Protein AF-A0A7X8LUP7-F1 (afdb_monomer_lite)

Secondary structure (DSSP, 8-state):
--HHHHHHHHHHHHHHHHTS-------------SSS------TT----GGG-EEEEEEEE-SSHHHHHHT-TT-EEEEEEEEEESS--SS---EE----HHHHHT-STTSS-PPP--EETTTT-----B-TTS-B-TTS-BTTTTPPPTTT--HHHHHHHHH--EETTEE--TTHHHHHHHTT----S--

Sequence (190 aa):
MNKKIRFVLLIMTIVYMLFIPLDVFAGNNDSLPSYGFVGEGDELWKYNRLHSALRISIYWAPSHSDFELGTDEVIQVGDTVDVSKTGPWYKVESYTKRTIYWYMNNDRKGNGMSYRKKDSSVSEPYYWAGPEEIFNSLGQDIVELMPDVWDGTKEEWDNWFEGPIINGEKMYRNIPEIARLCNASISSEN

Radius of gyration: 21.98 Å; chains: 1; bounding box: 39×51×70 Å

Structure (mmCIF, N/CA/C/O backbone):
data_AF-A0A7X8LUP7-F1
#
_entry.id   AF-A0A7X8LUP7-F1
#
loop_
_atom_site.group_PDB
_atom_site.id
_atom_site.type_symbol
_atom_site.label_atom_id
_atom_site.label_alt_id
_atom_site.label_comp_id
_atom_site.label_asym_id
_atom_site.label_entity_id
_atom_site.label_seq_id
_atom_site.pdbx_PDB_ins_code
_atom_site.Cartn_x
_atom_site.Cartn_y
_atom_site.Cartn_z
_atom_site.occupancy
_atom_site.B_iso_or_equiv
_atom_site.auth_seq_id
_atom_site.auth_comp_id
_atom_site.auth_asym_id
_atom_site.auth_atom_id
_atom_site.pdbx_PDB_model_num
ATOM 1 N N . MET A 1 1 ? -15.291 36.196 45.189 1.00 61.12 1 MET A N 1
ATOM 2 C CA . MET A 1 1 ? -16.021 35.124 44.467 1.00 61.12 1 MET A CA 1
ATOM 3 C C . MET A 1 1 ? -16.263 33.957 45.414 1.00 61.12 1 MET A C 1
ATOM 5 O O . MET A 1 1 ? -15.313 33.505 46.044 1.00 61.12 1 MET A O 1
ATOM 9 N N . ASN A 1 2 ? -17.517 33.527 45.577 1.00 85.94 2 ASN A N 1
ATOM 10 C CA . ASN A 1 2 ? -17.911 32.493 46.543 1.00 85.94 2 ASN A CA 1
ATOM 11 C C . ASN A 1 2 ? -17.201 31.151 46.238 1.00 85.94 2 ASN A C 1
ATOM 13 O O . ASN A 1 2 ? -17.058 30.794 45.068 1.00 85.94 2 ASN A O 1
ATOM 17 N N . LYS A 1 3 ? -16.758 30.402 47.262 1.00 78.69 3 LYS A N 1
ATOM 18 C CA . LYS A 1 3 ? -16.032 29.121 47.094 1.00 78.69 3 LYS A CA 1
ATOM 19 C C . LYS A 1 3 ? -16.813 28.120 46.233 1.00 78.69 3 LYS A C 1
ATOM 21 O O . LYS A 1 3 ? -16.216 27.441 45.406 1.00 78.69 3 LYS A O 1
ATOM 26 N N . LYS A 1 4 ? -18.146 28.105 46.356 1.00 82.56 4 LYS A N 1
ATOM 27 C CA . LYS A 1 4 ? -19.032 27.271 45.527 1.00 82.56 4 LYS A CA 1
ATOM 28 C C . LYS A 1 4 ? -18.967 27.641 44.039 1.00 82.56 4 LYS A C 1
ATOM 30 O O . LYS A 1 4 ? -18.912 26.759 43.197 1.00 82.56 4 LYS A O 1
ATOM 35 N N . ILE A 1 5 ? -18.889 28.935 43.722 1.00 87.69 5 ILE A N 1
ATOM 36 C CA . ILE A 1 5 ? -18.797 29.430 42.337 1.00 87.69 5 ILE A CA 1
ATOM 37 C C . ILE A 1 5 ? -17.446 29.046 41.716 1.00 87.69 5 ILE A C 1
ATOM 39 O O . ILE A 1 5 ? -17.403 28.605 40.575 1.00 87.69 5 ILE A O 1
ATOM 43 N N . ARG A 1 6 ? -16.345 29.141 42.479 1.00 84.44 6 ARG A N 1
ATOM 44 C CA . ARG A 1 6 ? -15.013 28.685 42.029 1.00 84.44 6 ARG A CA 1
ATOM 45 C C . ARG A 1 6 ? -14.986 27.191 41.709 1.00 84.44 6 ARG A C 1
ATOM 47 O O . ARG A 1 6 ? -14.384 26.800 40.720 1.00 84.44 6 ARG A O 1
ATOM 54 N N . PHE A 1 7 ? -15.644 26.380 42.534 1.00 89.62 7 PHE A N 1
ATOM 55 C CA . PHE A 1 7 ? -15.706 24.935 42.338 1.00 89.62 7 PHE A CA 1
ATOM 56 C C . PHE A 1 7 ? -16.528 24.550 41.100 1.00 89.62 7 PHE A C 1
ATOM 58 O O . PHE A 1 7 ? -16.088 23.729 40.304 1.00 89.62 7 PHE A O 1
ATOM 65 N N . VAL A 1 8 ? -17.676 25.203 40.888 1.00 92.12 8 VAL A N 1
ATOM 66 C CA . VAL A 1 8 ? -18.503 24.993 39.688 1.00 92.12 8 VAL A CA 1
ATOM 67 C C . VAL A 1 8 ? -17.756 25.401 38.417 1.00 92.12 8 VAL A C 1
ATOM 69 O O . VAL A 1 8 ? -17.780 24.661 37.438 1.00 92.12 8 VAL A O 1
ATOM 72 N N . LEU A 1 9 ? -17.046 26.535 38.440 1.00 91.75 9 LEU A N 1
ATOM 73 C CA . LEU A 1 9 ? -16.218 26.966 37.311 1.00 91.75 9 LEU A CA 1
ATOM 74 C C . LEU A 1 9 ? -15.102 25.962 37.006 1.00 91.75 9 LEU A C 1
ATOM 76 O O . LEU A 1 9 ? -14.900 25.635 35.846 1.00 91.75 9 LEU A O 1
ATOM 80 N N . LEU A 1 10 ? -14.427 25.424 38.027 1.00 92.06 10 LEU A N 1
ATOM 81 C CA . LEU A 1 10 ? -13.377 24.419 37.841 1.00 92.06 10 LEU A CA 1
ATOM 82 C C . LEU A 1 10 ? -13.912 23.152 37.153 1.00 92.06 10 LEU A C 1
ATOM 84 O O . LEU A 1 10 ? -13.293 22.662 36.213 1.00 92.06 10 LEU A O 1
ATOM 88 N N . ILE A 1 11 ? -15.069 22.647 37.594 1.00 93.31 11 ILE A N 1
ATOM 89 C CA . ILE A 1 11 ? -15.700 21.466 36.987 1.00 93.31 11 ILE A CA 1
ATOM 90 C C . ILE A 1 11 ? -16.080 21.749 35.534 1.00 93.31 11 ILE A C 1
ATOM 92 O O . ILE A 1 11 ? -15.777 20.937 34.667 1.00 93.31 11 ILE A O 1
ATOM 96 N N . MET A 1 12 ? -16.685 22.905 35.255 1.00 91.50 12 MET A N 1
ATOM 97 C CA . MET A 1 12 ? -17.031 23.308 33.887 1.00 91.50 12 MET A CA 1
ATOM 98 C C . MET A 1 12 ? -15.796 23.361 32.983 1.00 91.50 12 MET A C 1
ATOM 100 O O . MET A 1 12 ? -15.855 22.876 31.858 1.00 91.50 12 MET A O 1
ATOM 104 N N . THR A 1 13 ? -14.666 23.877 33.475 1.00 89.75 13 THR A N 1
ATOM 105 C CA . THR A 1 13 ? -13.412 23.913 32.709 1.00 89.75 13 THR A CA 1
ATOM 106 C C . THR A 1 13 ? -12.863 22.514 32.436 1.00 89.75 13 THR A C 1
ATOM 108 O O . THR A 1 13 ? -12.449 22.241 31.314 1.00 89.75 13 THR A O 1
ATOM 111 N N . ILE A 1 14 ? -12.878 21.610 33.422 1.00 90.44 14 ILE A N 1
ATOM 112 C CA . ILE A 1 14 ? -12.412 20.223 33.242 1.00 90.44 14 ILE A CA 1
ATOM 113 C C . ILE A 1 14 ? -13.298 19.491 32.233 1.00 90.44 14 ILE A C 1
ATOM 115 O O . ILE A 1 14 ? -12.789 18.859 31.314 1.00 90.44 14 ILE A O 1
ATOM 119 N N . VAL A 1 15 ? -14.619 19.618 32.370 1.00 90.69 15 VAL A N 1
ATOM 120 C CA . VAL A 1 15 ? -15.584 19.024 31.438 1.00 90.69 15 VAL A CA 1
ATOM 121 C C . VAL A 1 15 ? -15.376 19.583 30.032 1.00 90.69 15 VAL A C 1
ATOM 123 O O . VAL A 1 15 ? -15.336 18.811 29.085 1.00 90.69 15 VAL A O 1
ATOM 126 N N . TYR A 1 16 ? -15.162 20.892 29.888 1.00 88.31 16 TYR A N 1
ATOM 127 C CA . TYR A 1 16 ? -14.861 21.511 28.598 1.00 88.31 16 TYR A CA 1
ATOM 128 C C . TYR A 1 16 ? -13.572 20.959 27.973 1.00 88.31 16 TYR A C 1
ATOM 130 O O . TYR A 1 16 ? -13.573 20.639 26.788 1.00 88.31 16 TYR A O 1
ATOM 138 N N . MET A 1 17 ? -12.503 20.773 28.759 1.00 82.56 17 MET A N 1
ATOM 139 C CA . MET A 1 17 ? -11.249 20.198 28.254 1.00 82.56 17 MET A CA 1
ATOM 140 C C . MET A 1 17 ? -11.393 18.749 27.772 1.00 82.56 17 MET A C 1
ATOM 142 O O . MET A 1 17 ? -10.700 18.365 26.837 1.00 82.56 17 MET A O 1
ATOM 146 N N . LEU A 1 18 ? -12.306 17.959 28.350 1.00 80.25 18 LEU A N 1
ATOM 147 C CA . LEU A 1 18 ? -12.573 16.581 27.908 1.00 80.25 18 LEU A CA 1
ATOM 148 C C . LEU A 1 18 ? -13.244 16.500 26.527 1.00 80.25 18 LEU A C 1
ATOM 150 O O . LEU A 1 18 ? -13.210 15.444 25.902 1.00 80.25 18 LEU A O 1
ATOM 154 N N . PHE A 1 19 ? -13.856 17.590 26.058 1.00 75.00 19 PHE A N 1
ATOM 155 C CA . PHE A 1 19 ? -14.523 17.656 24.754 1.00 75.00 19 PHE A CA 1
ATOM 156 C C . PHE A 1 19 ? -13.708 18.396 23.690 1.00 75.00 19 PHE A C 1
ATOM 158 O O . PHE A 1 19 ? -14.202 18.572 22.576 1.00 75.00 19 PHE A O 1
ATOM 165 N N . ILE A 1 20 ? -12.480 18.830 24.001 1.00 79.25 20 ILE A N 1
ATOM 166 C CA . ILE A 1 20 ? -11.583 19.388 22.988 1.00 79.25 20 ILE A CA 1
ATOM 167 C C . ILE A 1 20 ? -11.076 18.214 22.139 1.00 79.25 20 ILE A C 1
ATOM 169 O O . ILE A 1 20 ? -10.413 17.328 22.682 1.00 79.25 20 ILE A O 1
ATOM 173 N N . PRO A 1 21 ? -11.387 18.164 20.831 1.00 56.22 21 PRO A N 1
ATOM 174 C CA . PRO A 1 21 ? -10.794 17.168 19.955 1.00 56.22 21 PRO A CA 1
ATOM 175 C C . PRO A 1 21 ? -9.276 17.368 19.957 1.00 56.22 21 PRO A C 1
ATOM 177 O O . PRO A 1 21 ? -8.787 18.462 19.686 1.00 56.22 21 PRO A O 1
ATOM 180 N N . LEU A 1 22 ? -8.534 16.322 20.319 1.00 55.69 22 LEU A N 1
ATOM 181 C CA . LEU A 1 22 ? -7.093 16.293 20.113 1.00 55.69 22 LEU A CA 1
ATOM 182 C C . LEU A 1 22 ? -6.857 15.939 18.648 1.00 55.69 22 LEU A C 1
ATOM 184 O O . LEU A 1 22 ? -7.199 14.835 18.219 1.00 55.69 22 LEU A O 1
ATOM 188 N N . ASP A 1 23 ? -6.281 16.870 17.895 1.00 47.00 23 ASP A N 1
ATOM 189 C CA . ASP A 1 23 ? -5.790 16.586 16.554 1.00 47.00 23 ASP A CA 1
ATOM 190 C C . ASP A 1 23 ? -4.600 15.626 16.678 1.00 47.00 23 ASP A C 1
ATOM 192 O O . ASP A 1 23 ? -3.517 15.982 17.149 1.00 47.00 23 ASP A O 1
ATOM 196 N N . VAL A 1 24 ? -4.825 14.361 16.320 1.00 44.72 24 VAL A N 1
ATOM 197 C CA . VAL A 1 24 ? -3.766 13.355 16.230 1.00 44.72 24 VAL A CA 1
ATOM 198 C C . VAL A 1 24 ? -3.201 13.437 14.821 1.00 44.72 24 VAL A C 1
ATOM 200 O O . VAL A 1 24 ? -3.767 12.883 13.880 1.00 44.72 24 VAL A O 1
ATOM 203 N N . PHE A 1 25 ? -2.098 14.163 14.670 1.00 40.03 25 PHE A N 1
ATOM 204 C CA . PHE A 1 25 ? -1.393 14.256 13.399 1.00 40.03 25 PHE A CA 1
ATOM 205 C C . PHE A 1 25 ? -0.699 12.925 13.094 1.00 40.03 25 PHE A C 1
ATOM 207 O O . PHE A 1 25 ? 0.134 12.451 13.868 1.00 40.03 25 PHE A O 1
ATOM 214 N N . ALA A 1 26 ? -1.028 12.321 11.953 1.00 40.34 26 ALA A N 1
ATOM 215 C CA . ALA A 1 26 ? -0.250 11.226 11.392 1.00 40.34 26 ALA A CA 1
ATOM 216 C C . ALA A 1 26 ? 1.022 11.817 10.762 1.00 40.34 26 ALA A C 1
ATOM 218 O O . ALA A 1 26 ? 1.004 12.273 9.623 1.00 40.34 26 ALA A O 1
ATOM 219 N N . GLY A 1 27 ? 2.110 11.881 11.528 1.00 32.31 27 GLY A N 1
ATOM 220 C CA . GLY A 1 27 ? 3.431 12.213 10.997 1.00 32.31 27 GLY A CA 1
ATOM 221 C C . GLY A 1 27 ? 4.094 10.984 10.377 1.00 32.31 27 GLY A C 1
ATOM 222 O O . GLY A 1 27 ? 3.923 9.873 10.881 1.00 32.31 27 GLY A O 1
ATOM 223 N N . ASN A 1 28 ? 4.875 11.180 9.311 1.00 35.88 28 ASN A N 1
ATOM 224 C CA . ASN A 1 28 ? 5.836 10.172 8.879 1.00 35.88 28 ASN A CA 1
ATOM 225 C C . ASN A 1 28 ? 6.810 9.933 10.043 1.00 35.88 28 ASN A C 1
ATOM 227 O O . ASN A 1 28 ? 7.493 10.862 10.478 1.00 35.88 28 ASN A O 1
ATOM 231 N N . ASN A 1 29 ? 6.858 8.714 10.575 1.00 41.19 29 ASN A N 1
ATOM 232 C CA . ASN A 1 29 ? 7.885 8.330 11.535 1.00 41.19 29 ASN A CA 1
ATOM 233 C C . ASN A 1 29 ? 9.192 8.052 10.769 1.00 41.19 29 ASN A C 1
ATOM 235 O O . ASN A 1 29 ? 9.696 6.936 10.773 1.00 41.19 29 ASN A O 1
ATOM 239 N N . ASP A 1 30 ? 9.709 9.077 10.086 1.00 36.69 30 ASP A N 1
ATOM 240 C CA . ASP A 1 30 ? 10.953 9.037 9.298 1.00 36.69 30 ASP A CA 1
ATOM 241 C C . ASP A 1 30 ? 12.195 8.882 10.187 1.00 36.69 30 ASP A C 1
ATOM 243 O O . ASP A 1 30 ? 13.306 8.643 9.717 1.00 36.69 30 ASP A O 1
ATOM 247 N N . SER A 1 31 ? 12.023 8.974 11.505 1.00 40.56 31 SER A N 1
ATOM 248 C CA . SER A 1 31 ? 12.970 8.400 12.444 1.00 40.56 31 SER A CA 1
ATOM 249 C C . SER A 1 31 ? 12.810 6.882 12.453 1.00 40.56 31 SER A C 1
ATOM 251 O O . SER A 1 31 ? 12.190 6.309 13.351 1.00 40.56 31 SER A O 1
ATOM 253 N N . LEU A 1 32 ? 13.454 6.212 11.491 1.00 43.22 32 LEU A N 1
ATOM 254 C CA . LEU A 1 32 ? 13.993 4.884 11.772 1.00 43.22 32 LEU A CA 1
ATOM 255 C C . LEU A 1 32 ? 14.744 4.990 13.112 1.00 43.22 32 LEU A C 1
ATOM 257 O O . LEU A 1 32 ? 15.568 5.900 13.265 1.00 43.22 32 LEU A O 1
ATOM 261 N N . PRO A 1 33 ? 14.462 4.132 14.107 1.00 41.62 33 PRO A N 1
ATOM 262 C CA . PRO A 1 33 ? 15.223 4.158 15.340 1.00 41.62 33 PRO A CA 1
ATOM 263 C C . PRO A 1 33 ? 16.704 3.979 14.979 1.00 41.62 33 PRO A C 1
ATOM 265 O O . PRO A 1 33 ? 17.089 2.977 14.381 1.00 41.62 33 PRO A O 1
ATOM 268 N N . SER A 1 34 ? 17.541 4.964 15.317 1.00 45.47 34 SER A N 1
ATOM 269 C CA . SER A 1 34 ? 18.985 4.981 15.016 1.00 45.47 34 SER A CA 1
ATOM 270 C C . SER A 1 34 ? 19.777 3.898 15.760 1.00 45.47 34 SER A C 1
ATOM 272 O O . SER A 1 34 ? 20.979 3.726 15.562 1.00 45.47 34 SER A O 1
ATOM 274 N N . TYR A 1 35 ? 19.086 3.133 16.595 1.00 41.88 35 TYR A N 1
ATOM 275 C CA . TYR A 1 35 ? 19.558 1.988 17.346 1.00 41.88 35 TYR A CA 1
ATOM 276 C C . TYR A 1 35 ? 18.530 0.902 17.042 1.00 41.88 35 TYR A C 1
ATOM 278 O O . TYR A 1 35 ? 17.351 1.150 17.256 1.00 41.88 35 TYR A O 1
ATOM 286 N N . GLY A 1 36 ? 18.934 -0.262 16.526 1.00 38.16 36 GLY A N 1
ATOM 287 C CA . GLY A 1 36 ? 18.051 -1.333 16.022 1.00 38.16 36 GLY A CA 1
ATOM 288 C C . GLY A 1 36 ? 17.065 -1.966 17.022 1.00 38.16 36 GLY A C 1
ATOM 289 O O . GLY A 1 36 ? 16.614 -3.086 16.805 1.00 38.16 36 GLY A O 1
ATOM 290 N N . PHE A 1 37 ? 16.724 -1.273 18.105 1.00 38.62 37 PHE A N 1
ATOM 291 C CA . PHE A 1 37 ? 15.641 -1.579 19.014 1.00 38.62 37 PHE A CA 1
ATOM 292 C C . PHE A 1 37 ? 14.447 -0.678 18.701 1.00 38.62 37 PHE A C 1
ATOM 294 O O . PHE A 1 37 ? 14.424 0.523 18.967 1.00 38.62 37 PHE A O 1
ATOM 301 N N . VAL A 1 38 ? 13.460 -1.328 18.092 1.00 45.59 38 VAL A N 1
ATOM 302 C CA . VAL A 1 38 ? 12.054 -0.937 18.039 1.00 45.59 38 VAL A CA 1
ATOM 303 C C . VAL A 1 38 ? 11.655 -0.403 19.415 1.00 45.59 38 VAL A C 1
ATOM 305 O O . VAL A 1 38 ? 11.909 -1.074 20.414 1.00 45.59 38 VAL A O 1
ATOM 308 N N . GLY A 1 39 ? 11.071 0.798 19.478 1.00 40.62 39 GLY A N 1
ATOM 309 C CA . GLY A 1 39 ? 10.526 1.309 20.732 1.00 40.62 39 GLY A CA 1
ATOM 310 C C . GLY A 1 39 ? 9.621 0.247 21.345 1.00 40.62 39 GLY A C 1
ATOM 311 O O . GLY A 1 39 ? 8.783 -0.313 20.637 1.00 40.62 39 GLY A O 1
ATOM 312 N N . GLU A 1 40 ? 9.826 -0.064 22.623 1.00 41.09 40 GLU A N 1
ATOM 313 C CA . GLU A 1 40 ? 8.891 -0.879 23.391 1.00 41.09 40 GLU A CA 1
ATOM 314 C C . GLU A 1 40 ? 7.573 -0.099 23.462 1.00 41.09 40 GLU A C 1
ATOM 316 O O . GLU A 1 40 ? 7.304 0.661 24.392 1.00 41.09 40 GLU A O 1
ATOM 321 N N . GLY A 1 41 ? 6.760 -0.231 22.412 1.00 47.00 41 GLY A N 1
ATOM 322 C CA . GLY A 1 41 ? 5.328 -0.078 22.542 1.00 47.00 41 GLY A CA 1
ATOM 323 C C . GLY A 1 41 ? 4.846 -1.036 23.627 1.00 47.00 41 GLY A C 1
ATOM 324 O O . GLY A 1 41 ? 5.546 -1.983 23.989 1.00 47.00 41 GLY A O 1
ATOM 325 N N . ASP A 1 42 ? 3.651 -0.766 24.148 1.00 41.56 42 ASP A N 1
ATOM 326 C CA . ASP A 1 42 ? 2.915 -1.677 25.032 1.00 41.56 42 ASP A CA 1
ATOM 327 C C . ASP A 1 42 ? 3.115 -3.146 24.595 1.00 41.56 42 ASP A C 1
ATOM 329 O O . ASP A 1 42 ? 3.275 -3.401 23.402 1.00 41.56 42 ASP A O 1
ATOM 333 N N . GLU A 1 43 ? 3.076 -4.134 25.495 1.00 48.09 43 GLU A N 1
ATOM 334 C CA . GLU A 1 43 ? 3.293 -5.559 25.157 1.00 48.09 43 GLU A CA 1
ATOM 335 C C . GLU A 1 43 ? 2.385 -6.058 24.006 1.00 48.09 43 GLU A C 1
ATOM 337 O O . GLU A 1 43 ? 2.636 -7.102 23.398 1.00 48.09 43 GLU A O 1
ATOM 342 N N . LEU A 1 44 ? 1.338 -5.289 23.700 1.00 45.94 44 LEU A N 1
ATOM 343 C CA . LEU A 1 44 ? 0.370 -5.450 22.621 1.00 45.94 44 LEU A CA 1
ATOM 344 C C . LEU A 1 44 ? 0.807 -4.873 21.255 1.00 45.94 44 LEU A C 1
ATOM 346 O O . LEU A 1 44 ? 0.294 -5.307 20.226 1.00 45.94 44 LEU A O 1
ATOM 350 N N . TRP A 1 45 ? 1.732 -3.912 21.212 1.00 41.34 45 TRP A N 1
ATOM 351 C CA . TRP A 1 45 ? 2.254 -3.269 20.000 1.00 41.34 45 TRP A CA 1
ATOM 352 C C . TRP A 1 45 ? 3.637 -3.822 19.653 1.00 41.34 45 TRP A C 1
ATOM 354 O O . TRP A 1 45 ? 4.672 -3.278 20.032 1.00 41.34 45 TRP A O 1
ATOM 364 N N . LYS A 1 46 ? 3.655 -4.917 18.890 1.00 54.62 46 LYS A N 1
ATOM 365 C CA . LYS A 1 46 ? 4.886 -5.534 18.381 1.00 54.62 46 LYS A CA 1
ATOM 366 C C . LYS A 1 46 ? 5.024 -5.268 16.887 1.00 54.62 46 LYS A C 1
ATOM 368 O O . LYS A 1 46 ? 4.198 -5.725 16.101 1.00 54.62 46 LYS A O 1
ATOM 373 N N . TYR A 1 47 ? 6.088 -4.574 16.489 1.00 57.72 47 TYR A N 1
ATOM 374 C CA . TYR A 1 47 ? 6.490 -4.507 15.083 1.00 57.72 47 TYR A CA 1
ATOM 375 C C . TYR A 1 47 ? 7.207 -5.804 14.702 1.00 57.72 47 TYR A C 1
ATOM 377 O O . TYR A 1 47 ? 8.135 -6.226 15.392 1.00 57.72 47 TYR A O 1
ATOM 385 N N . ASN A 1 48 ? 6.780 -6.443 13.612 1.00 66.62 48 ASN A N 1
ATOM 386 C CA . ASN A 1 48 ? 7.363 -7.694 13.139 1.00 66.62 48 ASN A CA 1
ATOM 387 C C . ASN A 1 48 ? 7.884 -7.529 11.709 1.00 66.62 48 ASN A C 1
ATOM 389 O O . ASN A 1 48 ? 7.104 -7.368 10.772 1.00 66.62 48 ASN A O 1
ATOM 393 N N . ARG A 1 49 ? 9.207 -7.606 11.540 1.00 73.00 49 ARG A N 1
ATOM 394 C CA . ARG A 1 49 ? 9.845 -7.508 10.219 1.00 73.00 49 ARG A CA 1
ATOM 395 C C . ARG A 1 49 ? 9.547 -8.708 9.313 1.00 73.00 49 ARG A C 1
ATOM 397 O O . ARG A 1 49 ? 9.561 -8.552 8.103 1.00 73.00 49 ARG A O 1
ATOM 404 N N . LEU A 1 50 ? 9.210 -9.868 9.884 1.00 76.25 50 LEU A N 1
ATOM 405 C CA . LEU A 1 50 ? 8.857 -11.089 9.142 1.00 76.25 50 LEU A CA 1
ATOM 406 C C . LEU A 1 50 ? 7.447 -11.024 8.524 1.00 76.25 50 LEU A C 1
ATOM 408 O O . LEU A 1 50 ? 7.118 -11.813 7.641 1.00 76.25 50 LEU A O 1
ATOM 412 N N . HIS A 1 51 ? 6.611 -10.094 8.995 1.00 79.31 51 HIS A N 1
ATOM 413 C CA . HIS A 1 51 ? 5.239 -9.883 8.531 1.00 79.31 51 HIS A CA 1
ATOM 414 C C . HIS A 1 51 ? 5.022 -8.417 8.157 1.00 79.31 51 HIS A C 1
ATOM 416 O O . HIS A 1 51 ? 4.217 -7.709 8.763 1.00 79.31 51 HIS A O 1
ATOM 422 N N . SER A 1 52 ? 5.807 -7.954 7.185 1.00 83.38 52 SER A N 1
ATOM 423 C CA . SER A 1 52 ? 5.745 -6.599 6.652 1.00 83.38 52 SER A CA 1
ATOM 424 C C . SER A 1 52 ? 4.730 -6.486 5.514 1.00 83.38 52 SER A C 1
ATOM 426 O O . SER A 1 52 ? 4.452 -7.446 4.792 1.00 83.38 52 SER A O 1
ATOM 428 N N . ALA A 1 53 ? 4.155 -5.296 5.366 1.00 86.88 53 ALA A N 1
ATOM 429 C CA . ALA A 1 53 ? 3.236 -4.976 4.286 1.00 86.88 53 ALA A CA 1
ATOM 430 C C . ALA A 1 53 ? 3.450 -3.531 3.829 1.00 86.88 53 ALA A C 1
ATOM 432 O O . ALA A 1 53 ? 3.820 -2.667 4.626 1.00 86.88 53 ALA A O 1
ATOM 433 N N . LEU A 1 54 ? 3.182 -3.280 2.553 1.00 89.81 54 LEU A N 1
ATOM 434 C CA . LEU A 1 54 ? 3.161 -1.970 1.922 1.00 89.81 54 LEU A CA 1
ATOM 435 C C . LEU A 1 54 ? 1.716 -1.615 1.575 1.00 89.81 54 LEU A C 1
ATOM 437 O O . LEU A 1 54 ? 0.996 -2.435 1.017 1.00 89.81 54 LEU A O 1
ATOM 441 N N . ARG A 1 55 ? 1.293 -0.380 1.846 1.00 92.00 55 ARG A N 1
ATOM 442 C CA . ARG A 1 55 ? 0.013 0.139 1.354 1.00 92.00 55 ARG A CA 1
ATOM 443 C C . ARG A 1 55 ? 0.235 0.963 0.098 1.00 92.00 55 ARG A C 1
ATOM 445 O O . ARG A 1 55 ? 0.956 1.956 0.143 1.00 92.00 55 ARG A O 1
ATOM 452 N N . ILE A 1 56 ? -0.440 0.596 -0.984 1.00 92.25 56 ILE A N 1
ATOM 453 C CA . ILE A 1 56 ? -0.368 1.289 -2.267 1.00 92.25 56 ILE A CA 1
ATOM 454 C C . ILE A 1 56 ? -1.688 2.002 -2.533 1.00 92.25 56 ILE A C 1
ATOM 456 O O . ILE A 1 56 ? -2.780 1.465 -2.335 1.00 92.25 56 ILE A O 1
ATOM 460 N N . SER A 1 57 ? -1.571 3.243 -2.982 1.00 92.38 57 SER A N 1
ATOM 461 C CA . SER A 1 57 ? -2.678 4.058 -3.459 1.00 92.38 57 SER A CA 1
ATOM 462 C C . SER A 1 57 ? -2.165 4.990 -4.539 1.00 92.38 57 SER A C 1
ATOM 464 O O . SER A 1 57 ? -1.183 5.697 -4.310 1.00 92.38 57 SER A O 1
ATOM 466 N N . ILE A 1 58 ? -2.826 4.992 -5.691 1.00 92.12 58 ILE A N 1
ATOM 467 C CA . ILE A 1 58 ? -2.415 5.777 -6.852 1.00 92.12 58 ILE A CA 1
ATOM 468 C C . ILE A 1 58 ? -3.286 7.026 -6.925 1.00 92.12 58 ILE A C 1
ATOM 470 O O . ILE A 1 58 ? -4.499 6.960 -6.729 1.00 92.12 58 ILE A O 1
ATOM 474 N N . TYR A 1 59 ? -2.664 8.164 -7.208 1.00 92.00 59 TYR A N 1
ATOM 475 C CA . TYR A 1 59 ? -3.351 9.435 -7.384 1.00 92.00 59 TYR A CA 1
ATOM 476 C C . TYR A 1 59 ? -2.923 10.075 -8.692 1.00 92.00 59 TYR A C 1
ATOM 478 O O . TYR A 1 59 ? -1.745 10.059 -9.046 1.00 92.00 59 TYR A O 1
ATOM 486 N N . TRP A 1 60 ? -3.889 10.666 -9.379 1.00 92.25 60 TRP A N 1
ATOM 487 C CA . TRP A 1 60 ? -3.647 11.628 -10.434 1.00 92.25 60 TRP A CA 1
ATOM 488 C C . TRP A 1 60 ? -3.864 13.030 -9.872 1.00 92.25 60 TRP A C 1
ATOM 490 O O . TRP A 1 60 ? -4.838 13.272 -9.156 1.00 92.25 60 TRP A O 1
ATOM 500 N N . ALA A 1 61 ? -2.959 13.944 -10.202 1.00 92.75 61 ALA A N 1
ATOM 501 C CA . ALA A 1 61 ? -3.077 15.353 -9.873 1.00 92.75 61 ALA A CA 1
ATOM 502 C C . ALA A 1 61 ? -2.647 16.193 -11.089 1.00 92.75 61 ALA A C 1
ATOM 504 O O . ALA A 1 61 ? -1.698 15.801 -11.776 1.00 92.75 61 ALA A O 1
ATO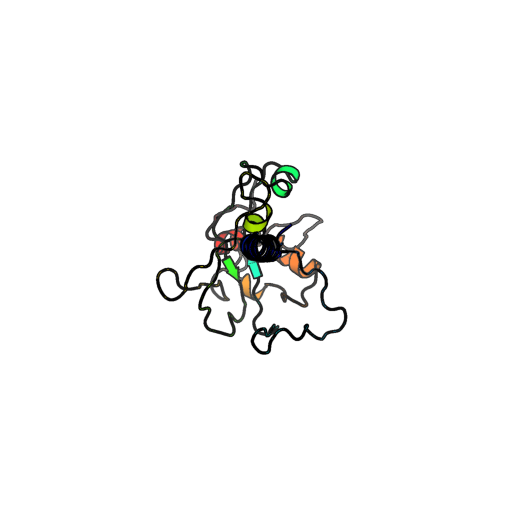M 505 N N . PRO A 1 62 ? -3.292 17.347 -11.341 1.00 93.75 62 PRO A N 1
ATOM 506 C CA . PRO A 1 62 ? -2.903 18.259 -12.419 1.00 93.75 62 PRO A CA 1
ATOM 507 C C . PRO A 1 62 ? -1.473 18.787 -12.261 1.00 93.75 62 PRO A C 1
ATOM 509 O O . PRO A 1 62 ? -0.756 18.979 -13.244 1.00 93.75 62 PRO A O 1
ATOM 512 N N . SER A 1 63 ? -1.046 19.007 -11.017 1.00 93.12 63 SER A N 1
ATOM 513 C CA . SER A 1 63 ? 0.307 19.421 -10.675 1.00 93.12 63 SER A CA 1
ATOM 514 C C . SER A 1 63 ? 0.760 18.839 -9.335 1.00 93.12 63 SER A C 1
ATOM 516 O O . SER A 1 63 ? -0.035 18.341 -8.537 1.00 93.12 63 SER A O 1
ATOM 518 N N . HIS A 1 64 ? 2.062 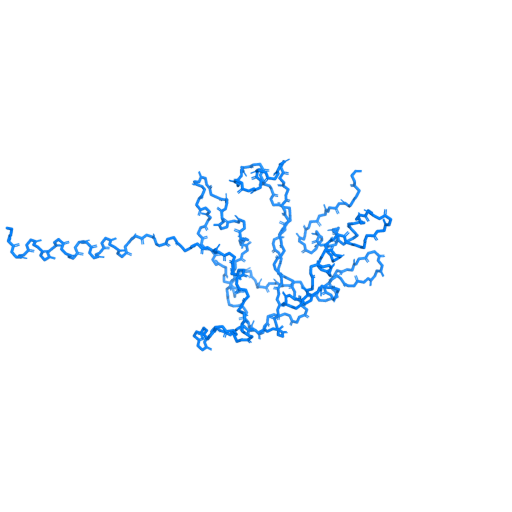18.943 -9.061 1.00 88.75 64 HIS A N 1
ATOM 519 C CA . HIS A 1 64 ? 2.609 18.591 -7.751 1.00 88.75 64 HIS A CA 1
ATOM 520 C C . HIS A 1 64 ? 1.996 19.442 -6.628 1.00 88.75 64 HIS A C 1
ATOM 522 O O . HIS A 1 64 ? 1.654 18.912 -5.577 1.00 88.75 64 HIS A O 1
ATOM 528 N N . SER A 1 65 ? 1.780 20.737 -6.884 1.00 89.81 65 SER A N 1
ATOM 529 C CA . SER A 1 65 ? 1.174 21.645 -5.908 1.00 89.81 65 SER A CA 1
ATOM 530 C C . SER A 1 65 ? -0.268 21.257 -5.586 1.00 89.81 65 SER A C 1
ATOM 532 O O . SER A 1 65 ? -0.677 21.386 -4.438 1.00 89.81 65 SER A O 1
ATOM 534 N N . ASP A 1 66 ? -1.035 20.780 -6.569 1.00 89.19 66 ASP A N 1
ATOM 535 C CA . ASP A 1 66 ? -2.406 20.302 -6.345 1.00 89.19 66 ASP A CA 1
ATOM 536 C C . ASP A 1 66 ? -2.421 19.078 -5.430 1.00 89.19 66 ASP A C 1
ATOM 538 O O . ASP A 1 66 ? -3.229 18.990 -4.502 1.00 89.19 66 ASP A O 1
ATOM 542 N N . PHE A 1 67 ? -1.473 18.161 -5.650 1.00 88.50 67 PHE A N 1
ATOM 543 C CA . PHE A 1 67 ? -1.291 16.996 -4.795 1.00 88.50 67 PHE A CA 1
ATOM 544 C C . PHE A 1 67 ? -0.938 17.396 -3.358 1.00 88.50 67 PHE A C 1
ATOM 546 O O . PHE A 1 67 ? -1.602 16.945 -2.425 1.00 88.50 67 PHE A O 1
ATOM 553 N N . GLU A 1 68 ? 0.060 18.261 -3.170 1.00 84.62 68 GLU A N 1
ATOM 554 C CA . GLU A 1 68 ? 0.494 18.719 -1.843 1.00 84.62 68 GLU A CA 1
ATOM 555 C C . GLU A 1 68 ? -0.612 19.457 -1.081 1.00 84.62 68 GLU A C 1
ATOM 557 O O . GLU A 1 68 ? -0.787 19.225 0.114 1.00 84.62 68 GLU A O 1
ATOM 562 N N . LEU A 1 69 ? -1.370 20.320 -1.767 1.00 83.19 69 LEU A N 1
ATOM 563 C CA . LEU A 1 69 ? -2.409 21.154 -1.156 1.00 83.19 69 LEU A CA 1
ATOM 564 C C . LEU A 1 69 ? -3.736 20.430 -0.926 1.00 83.19 69 LEU A C 1
ATOM 566 O O . LEU A 1 69 ? -4.591 20.963 -0.219 1.00 83.19 69 LEU A O 1
ATOM 570 N N . GLY A 1 70 ? -3.937 19.250 -1.514 1.00 83.19 70 GLY A N 1
ATOM 571 C CA . GLY A 1 70 ? -5.194 18.532 -1.336 1.00 83.19 70 GLY A CA 1
ATOM 572 C C . GLY A 1 70 ? -6.367 19.116 -2.110 1.00 83.19 70 GLY A C 1
ATOM 573 O O . GLY A 1 70 ? -7.476 19.152 -1.576 1.00 83.19 70 GLY A O 1
ATOM 574 N N . THR A 1 71 ? -6.143 19.633 -3.321 1.00 84.81 71 THR A N 1
ATOM 575 C CA . THR A 1 71 ? -7.221 20.273 -4.092 1.00 84.81 71 THR A CA 1
ATOM 576 C C . THR A 1 71 ? -8.286 19.261 -4.523 1.00 84.81 71 THR A C 1
ATOM 578 O O . THR A 1 71 ? -8.062 18.049 -4.558 1.00 84.81 71 THR A O 1
ATOM 581 N N . ASP A 1 72 ? -9.478 19.754 -4.861 1.00 85.31 72 ASP A N 1
ATOM 582 C CA . ASP A 1 72 ? -10.589 18.933 -5.352 1.00 85.31 72 ASP A CA 1
ATOM 583 C C . ASP A 1 72 ? -10.342 18.337 -6.750 1.00 85.31 72 ASP A C 1
ATOM 585 O O . ASP A 1 72 ? -11.106 17.480 -7.195 1.00 85.31 72 ASP A O 1
ATOM 589 N N . GLU A 1 73 ? -9.255 18.740 -7.411 1.00 88.06 73 GLU A N 1
ATOM 590 C CA . GLU A 1 73 ? -8.794 18.190 -8.686 1.00 88.06 73 GLU A CA 1
ATOM 591 C C . GLU A 1 73 ? -7.966 16.901 -8.529 1.00 88.06 73 GLU A C 1
ATOM 593 O O . GLU A 1 73 ? -7.711 16.212 -9.519 1.00 88.06 73 GLU A O 1
ATOM 598 N N . VAL A 1 74 ? -7.551 16.538 -7.307 1.00 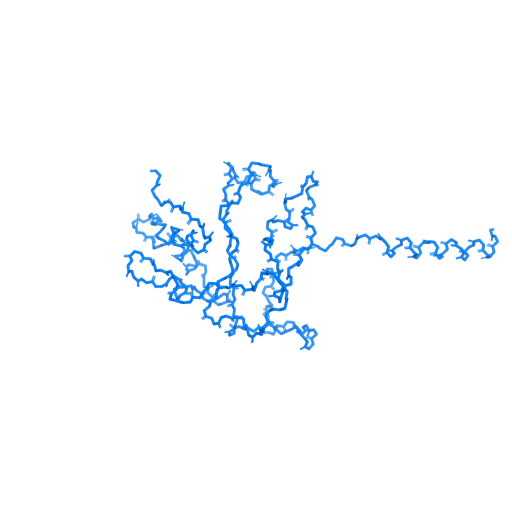90.06 74 VAL A N 1
ATOM 599 C CA . VAL A 1 74 ? -6.792 15.304 -7.063 1.00 90.06 74 VAL A CA 1
ATOM 600 C C . VAL A 1 74 ? -7.725 14.100 -7.023 1.00 90.06 74 VAL A C 1
ATOM 602 O O . VAL A 1 74 ? -8.653 14.013 -6.217 1.00 90.06 74 VAL A O 1
ATOM 605 N N . ILE A 1 75 ? -7.444 13.121 -7.879 1.00 90.75 75 ILE A N 1
ATOM 606 C CA . ILE A 1 75 ? -8.300 11.954 -8.086 1.00 90.75 75 ILE A CA 1
ATOM 607 C C . ILE A 1 75 ? -7.532 10.699 -7.691 1.00 90.75 75 ILE A C 1
ATOM 609 O O . ILE A 1 75 ? -6.447 10.430 -8.202 1.00 90.75 75 ILE A O 1
ATOM 613 N N . GLN A 1 76 ? -8.111 9.892 -6.802 1.00 92.25 76 GLN A N 1
ATOM 614 C CA . GLN A 1 76 ? -7.589 8.554 -6.545 1.00 92.25 76 GLN A CA 1
ATOM 615 C C . GLN A 1 76 ? -7.884 7.642 -7.740 1.00 92.25 76 GLN A C 1
ATOM 617 O O . GLN A 1 76 ? -9.028 7.537 -8.183 1.00 92.25 76 GLN A O 1
ATOM 622 N N . VAL A 1 77 ? -6.856 6.958 -8.230 1.00 92.50 77 VAL A N 1
ATOM 623 C CA . VAL A 1 77 ? -6.951 5.977 -9.306 1.00 92.50 77 VAL A CA 1
ATOM 624 C C . VAL A 1 77 ? -6.963 4.582 -8.689 1.00 92.50 77 VAL A C 1
ATOM 626 O O . VAL A 1 77 ? -5.981 4.152 -8.087 1.00 92.50 77 VAL A O 1
ATOM 629 N N . GLY A 1 78 ? -8.082 3.877 -8.842 1.00 93.06 78 GLY A N 1
ATOM 630 C CA . GLY A 1 78 ? -8.263 2.544 -8.271 1.00 93.06 78 GLY A CA 1
ATOM 631 C C . GLY A 1 78 ? -8.446 2.517 -6.752 1.00 93.06 78 GLY A C 1
ATOM 632 O O . GLY A 1 78 ? -8.658 3.531 -6.078 1.00 93.06 78 GLY A O 1
ATOM 633 N N . ASP A 1 79 ? -8.369 1.309 -6.217 1.00 92.69 79 ASP A N 1
ATOM 634 C CA . ASP A 1 79 ? -8.500 0.995 -4.806 1.00 92.69 79 ASP A CA 1
ATOM 635 C C . ASP A 1 79 ? -7.176 1.177 -4.053 1.00 92.69 79 ASP A C 1
ATOM 637 O O . ASP A 1 79 ? -6.081 1.116 -4.603 1.00 92.69 79 ASP A O 1
ATOM 641 N N . THR A 1 80 ? -7.279 1.397 -2.744 1.00 92.50 80 THR A N 1
ATOM 642 C CA . THR A 1 80 ? -6.130 1.282 -1.841 1.00 92.50 80 THR A CA 1
ATOM 643 C C . THR A 1 80 ? -5.945 -0.177 -1.464 1.00 92.50 80 THR A C 1
ATOM 645 O O . THR A 1 80 ? -6.877 -0.787 -0.931 1.00 92.50 80 THR A O 1
ATOM 648 N N . VAL A 1 81 ? -4.749 -0.709 -1.694 1.00 92.81 81 VAL A N 1
ATOM 649 C CA . VAL A 1 81 ? -4.436 -2.124 -1.478 1.00 92.81 81 VAL A CA 1
ATOM 650 C C . VAL A 1 81 ? -3.229 -2.272 -0.569 1.00 92.81 81 VAL A C 1
ATOM 652 O O . VAL A 1 81 ? -2.234 -1.566 -0.710 1.00 92.81 81 VAL A O 1
ATOM 655 N N . ASP A 1 82 ? -3.344 -3.194 0.382 1.00 92.81 82 ASP A N 1
ATOM 656 C CA . ASP A 1 82 ? -2.216 -3.652 1.181 1.00 92.81 82 ASP A CA 1
ATOM 657 C C . ASP A 1 82 ? -1.563 -4.831 0.453 1.00 92.81 82 ASP A C 1
ATOM 659 O O . ASP A 1 82 ? -2.252 -5.758 0.036 1.00 92.81 82 ASP A O 1
ATOM 663 N N . VAL A 1 83 ? -0.247 -4.790 0.298 1.00 93.00 83 VAL A N 1
ATOM 664 C CA . VAL A 1 83 ? 0.575 -5.794 -0.381 1.00 93.00 83 VAL A CA 1
ATOM 665 C C . VAL A 1 83 ? 1.549 -6.367 0.634 1.00 93.00 83 VAL A C 1
ATOM 667 O O . VAL A 1 83 ? 2.180 -5.624 1.384 1.00 93.00 83 VAL A O 1
ATOM 670 N N . SER A 1 84 ? 1.690 -7.682 0.685 1.00 92.50 84 SER A N 1
ATOM 671 C CA . SER A 1 84 ? 2.645 -8.351 1.573 1.00 92.50 84 SER A CA 1
ATOM 672 C C . SER A 1 84 ? 3.189 -9.591 0.879 1.00 92.50 84 SER A C 1
ATOM 674 O O . SER A 1 84 ? 2.573 -10.079 -0.052 1.00 92.50 84 SER A O 1
ATOM 676 N N . LYS A 1 85 ? 4.339 -10.118 1.304 1.00 92.50 85 LYS A N 1
ATOM 677 C CA . LYS A 1 85 ? 4.801 -11.447 0.854 1.00 92.50 85 LYS A CA 1
ATOM 678 C C . LYS A 1 85 ? 4.287 -12.564 1.755 1.00 92.50 85 LYS A C 1
ATOM 680 O O . LYS A 1 85 ? 4.052 -13.679 1.312 1.00 92.50 85 LYS A O 1
ATOM 685 N N . THR A 1 86 ? 4.128 -12.264 3.040 1.00 89.88 86 THR A N 1
ATOM 686 C CA . THR A 1 86 ? 3.819 -13.252 4.082 1.00 89.88 86 THR A CA 1
ATOM 687 C C . THR A 1 86 ? 2.416 -13.091 4.653 1.00 89.88 86 THR A C 1
ATOM 689 O O . THR A 1 86 ? 1.915 -13.994 5.323 1.00 89.88 86 THR A O 1
ATOM 692 N N . GLY A 1 87 ? 1.778 -11.951 4.393 1.00 88.38 87 GLY A N 1
ATOM 693 C CA . GLY A 1 87 ? 0.495 -11.595 4.964 1.00 88.38 87 GLY A CA 1
ATOM 694 C C . GLY A 1 87 ? 0.588 -11.156 6.426 1.00 88.38 87 GLY A C 1
ATOM 695 O O . GLY A 1 87 ? 1.655 -11.181 7.055 1.00 88.38 87 GLY A O 1
ATOM 696 N N . PRO A 1 88 ? -0.550 -10.741 7.003 1.00 85.12 88 PRO A N 1
ATOM 697 C CA . PRO A 1 88 ? -0.596 -10.290 8.380 1.00 85.12 88 PRO A CA 1
ATOM 698 C C . PRO A 1 88 ? -0.301 -11.450 9.337 1.00 85.12 88 PRO A C 1
ATOM 700 O O . PRO A 1 88 ? -0.834 -12.550 9.197 1.00 85.12 88 PRO A O 1
ATOM 703 N N . TRP A 1 89 ? 0.509 -11.184 10.363 1.00 82.38 89 TRP A N 1
ATOM 704 C CA . TRP A 1 89 ? 0.833 -12.172 11.398 1.00 82.38 89 TRP A CA 1
ATOM 705 C C . TRP A 1 89 ? -0.398 -12.624 12.203 1.00 82.38 89 TRP A C 1
ATOM 707 O O . TRP A 1 89 ? -0.479 -13.762 12.666 1.00 82.38 89 TRP A O 1
ATOM 717 N N . TYR A 1 90 ? -1.369 -11.724 12.363 1.00 81.31 90 TYR A N 1
ATOM 718 C CA . TYR A 1 90 ? -2.588 -11.949 13.128 1.00 81.31 90 TYR A CA 1
ATOM 719 C C . TYR A 1 90 ? -3.829 -11.743 12.274 1.00 81.31 90 TYR A C 1
ATOM 721 O O . TYR A 1 90 ? -3.817 -11.038 11.265 1.00 81.31 90 TYR A O 1
ATOM 729 N N . LYS A 1 91 ? -4.948 -12.302 12.740 1.00 83.19 91 LYS A N 1
ATOM 730 C CA . LYS A 1 91 ? -6.256 -11.979 12.182 1.00 83.19 91 LYS A CA 1
ATOM 731 C C . LYS A 1 91 ? -6.526 -10.486 12.373 1.00 83.19 91 LYS A C 1
ATOM 733 O O . LYS A 1 91 ? -6.647 -10.011 13.497 1.00 83.19 91 LYS A O 1
ATOM 738 N N . VAL A 1 92 ? -6.660 -9.764 11.267 1.00 85.31 92 VAL A N 1
ATOM 739 C CA . VAL A 1 92 ? -7.011 -8.343 11.283 1.00 85.31 92 VAL A CA 1
ATOM 740 C C . VAL A 1 92 ? -8.474 -8.211 11.691 1.00 85.31 92 VAL A C 1
ATOM 742 O O . VAL A 1 92 ? -9.348 -8.655 10.955 1.00 85.31 92 VAL A O 1
ATOM 745 N N . GLU A 1 93 ? -8.754 -7.630 12.859 1.00 83.56 93 GLU A N 1
ATOM 746 C CA . GLU A 1 93 ? -10.123 -7.422 13.371 1.00 83.56 93 GLU A CA 1
ATOM 747 C C . GLU A 1 93 ? -10.777 -6.154 12.816 1.00 83.56 93 GLU A C 1
ATOM 749 O O . GLU A 1 93 ? -11.985 -6.106 12.581 1.00 83.56 93 GLU A O 1
ATOM 754 N N . SER A 1 94 ? -9.970 -5.121 12.579 1.00 84.56 94 SER A N 1
ATOM 755 C CA . SER A 1 94 ? -10.421 -3.889 11.949 1.00 84.56 94 SER A CA 1
ATOM 756 C C . SER A 1 94 ? -9.296 -3.235 11.158 1.00 84.56 94 SER A C 1
ATOM 758 O O . SER A 1 94 ? -8.119 -3.414 11.463 1.00 84.56 94 SER A O 1
ATOM 760 N N . TYR A 1 95 ? -9.662 -2.492 10.121 1.00 86.69 95 TYR A N 1
ATOM 761 C CA . TYR A 1 95 ? -8.719 -1.791 9.253 1.00 86.69 95 TYR A CA 1
ATOM 762 C C . TYR A 1 95 ? -9.355 -0.523 8.688 1.00 86.69 95 TYR A C 1
ATOM 764 O O . TYR A 1 95 ? -10.542 -0.265 8.859 1.00 86.69 95 TYR A O 1
ATOM 772 N N . THR A 1 96 ? -8.570 0.293 7.999 1.00 87.81 96 THR A N 1
ATOM 773 C CA . THR A 1 96 ? -9.065 1.462 7.267 1.00 87.81 96 THR A CA 1
ATOM 774 C C . THR A 1 96 ? -8.660 1.354 5.809 1.00 87.81 96 THR A C 1
ATOM 776 O O . THR A 1 96 ? -7.543 0.931 5.522 1.00 87.81 96 THR A O 1
ATOM 779 N N . LYS A 1 97 ? -9.549 1.761 4.899 1.00 86.44 97 LYS A N 1
ATOM 780 C CA . LYS A 1 97 ? -9.218 1.965 3.478 1.00 86.44 97 LYS A CA 1
ATOM 781 C C . LYS A 1 97 ? -8.746 3.394 3.187 1.00 86.44 97 LYS A C 1
ATOM 783 O O . LYS A 1 97 ? -8.382 3.692 2.061 1.00 86.44 97 LYS A O 1
ATOM 788 N N . ARG A 1 98 ? -8.764 4.291 4.182 1.00 86.69 98 ARG A N 1
ATOM 789 C CA . ARG A 1 98 ? -8.204 5.639 4.027 1.00 86.69 98 ARG A CA 1
ATOM 790 C C . ARG A 1 98 ? -6.682 5.546 3.972 1.00 86.69 98 ARG A C 1
ATOM 792 O O . ARG A 1 98 ? -6.067 4.817 4.755 1.00 86.69 98 ARG A O 1
ATOM 799 N N . THR A 1 99 ? -6.101 6.291 3.048 1.00 87.94 99 THR A N 1
ATOM 800 C CA . THR A 1 99 ? -4.654 6.438 2.898 1.00 87.94 99 THR A CA 1
ATOM 801 C C . THR A 1 99 ? -4.159 7.593 3.761 1.00 87.94 99 THR A C 1
ATOM 803 O O . THR A 1 99 ? -4.954 8.374 4.289 1.00 87.94 99 THR A O 1
ATOM 806 N N . ILE A 1 100 ? -2.841 7.737 3.871 1.00 84.44 100 ILE A N 1
ATOM 807 C CA . ILE A 1 100 ? -2.223 8.902 4.516 1.00 84.44 100 ILE A CA 1
ATOM 808 C C . ILE A 1 100 ? -2.707 10.200 3.855 1.00 84.44 100 ILE A C 1
ATOM 810 O O . ILE A 1 100 ? -3.090 11.131 4.554 1.00 84.44 100 ILE A O 1
ATOM 814 N N . TYR A 1 101 ? -2.830 10.214 2.524 1.00 86.81 101 TYR A N 1
ATOM 815 C CA . TYR A 1 101 ? -3.370 11.353 1.784 1.00 86.81 101 TYR A CA 1
ATOM 816 C C . TYR A 1 101 ? -4.763 11.770 2.281 1.00 86.81 101 TYR A C 1
ATOM 818 O O . TYR A 1 101 ? -5.028 12.943 2.524 1.00 86.81 101 TYR A O 1
ATOM 826 N N . TRP A 1 102 ? -5.652 10.802 2.518 1.00 86.31 102 TRP A N 1
ATOM 827 C CA . TRP A 1 102 ? -6.998 11.062 3.041 1.00 86.31 102 TRP A CA 1
ATOM 828 C C . TRP A 1 102 ? -6.966 11.691 4.442 1.00 86.31 102 TRP A C 1
ATOM 830 O O . TRP A 1 102 ? -7.821 12.517 4.764 1.00 86.31 102 TRP A O 1
ATOM 840 N N . TYR A 1 103 ? -5.989 11.312 5.264 1.00 84.75 103 TYR A N 1
ATOM 841 C CA . TYR A 1 103 ? -5.796 11.856 6.609 1.00 84.75 103 TYR A CA 1
ATOM 842 C C . TYR A 1 103 ? -5.135 13.228 6.638 1.00 84.75 103 TYR A C 1
ATOM 844 O O . TYR A 1 103 ? -5.266 13.913 7.642 1.00 84.75 103 TYR A O 1
ATOM 852 N N . MET A 1 104 ? -4.452 13.628 5.568 1.00 83.12 104 MET A N 1
ATOM 853 C CA . MET A 1 104 ? -3.747 14.908 5.515 1.00 83.12 104 MET A CA 1
ATOM 854 C C . MET A 1 104 ? -4.519 15.968 4.726 1.00 83.12 104 MET A C 1
ATOM 856 O O . MET A 1 104 ? -4.555 17.118 5.139 1.00 83.12 104 MET A O 1
ATOM 860 N N . ASN A 1 105 ? -5.181 15.579 3.631 1.00 78.44 105 ASN A N 1
ATOM 861 C CA . ASN A 1 105 ? -5.492 16.528 2.557 1.00 78.44 105 ASN A CA 1
ATOM 862 C C . ASN A 1 105 ? -6.956 16.544 2.092 1.00 78.44 105 ASN A C 1
ATOM 864 O O . ASN A 1 105 ? -7.390 17.505 1.476 1.00 78.44 105 ASN A O 1
ATOM 868 N N . ASN A 1 106 ? -7.747 15.506 2.369 1.00 69.50 106 ASN A N 1
ATOM 869 C CA . ASN A 1 106 ? -9.052 15.324 1.714 1.00 69.50 106 ASN A CA 1
ATOM 870 C C . ASN A 1 106 ? -10.251 15.742 2.597 1.00 69.50 106 ASN A C 1
ATOM 872 O O . ASN A 1 106 ? -11.271 15.053 2.682 1.00 69.50 106 ASN A O 1
ATOM 876 N N . ASP A 1 107 ? -10.134 16.875 3.293 1.00 68.19 107 ASP A N 1
ATOM 877 C CA . ASP A 1 107 ? -11.287 17.562 3.882 1.00 68.19 107 ASP A CA 1
ATOM 878 C C . ASP A 1 107 ? -11.377 19.014 3.379 1.00 68.19 107 ASP A C 1
ATOM 880 O O . ASP A 1 107 ? -10.397 19.628 2.974 1.00 68.19 107 ASP A O 1
ATOM 884 N N . ARG A 1 108 ? -12.582 19.601 3.396 1.00 59.53 108 ARG A N 1
ATOM 885 C CA . ARG A 1 108 ? -12.822 20.967 2.874 1.00 59.53 108 ARG A CA 1
ATOM 886 C C . ARG A 1 108 ? -12.144 22.078 3.690 1.00 59.53 108 ARG A C 1
ATOM 888 O O . ARG A 1 108 ? -12.414 23.254 3.451 1.00 59.53 108 ARG A O 1
ATOM 895 N N . LYS A 1 109 ? -11.381 21.723 4.724 1.00 66.38 109 LYS A N 1
ATOM 896 C CA . LYS A 1 109 ? -10.795 22.649 5.695 1.00 66.38 109 LYS A CA 1
ATOM 897 C C . LYS A 1 109 ? -9.273 22.510 5.808 1.00 66.38 109 LYS A C 1
ATOM 899 O O . LYS A 1 109 ? -8.701 23.269 6.581 1.00 66.38 109 LYS A O 1
ATOM 904 N N . GLY A 1 110 ? -8.643 21.602 5.058 1.00 63.72 110 GLY A N 1
ATOM 905 C CA . GLY A 1 110 ? -7.202 21.336 5.127 1.00 63.72 110 GLY A CA 1
ATOM 906 C C . GLY A 1 110 ? -6.745 20.640 6.417 1.00 63.72 110 GLY A C 1
ATOM 907 O O . GLY A 1 110 ? -5.567 20.686 6.742 1.00 63.72 110 GLY A O 1
ATOM 908 N N . ASN A 1 111 ? -7.663 20.032 7.171 1.00 69.06 111 ASN A N 1
ATOM 909 C CA . ASN A 1 111 ? -7.386 19.287 8.402 1.00 69.06 111 ASN A CA 1
ATOM 910 C C . ASN A 1 111 ? -7.396 17.762 8.188 1.00 69.06 111 ASN A C 1
ATOM 912 O O . ASN A 1 111 ? -7.182 17.007 9.136 1.00 69.06 111 ASN A O 1
ATOM 916 N N . GLY A 1 112 ? -7.681 17.312 6.961 1.00 77.00 112 GLY A N 1
ATOM 917 C CA . GLY A 1 112 ? -7.801 15.904 6.611 1.00 77.00 112 GLY A CA 1
ATOM 918 C C . GLY A 1 112 ? -8.991 15.207 7.277 1.00 77.00 112 GLY A C 1
ATOM 919 O O . GLY A 1 112 ? -9.750 15.768 8.069 1.00 77.00 112 GLY A O 1
ATOM 920 N N . MET A 1 113 ? -9.238 13.952 6.908 1.00 82.44 113 MET A N 1
ATOM 921 C CA . MET A 1 113 ? -10.347 13.199 7.493 1.00 82.44 113 MET A CA 1
ATOM 922 C C . MET A 1 113 ? -9.979 12.570 8.830 1.00 82.44 113 MET A C 1
ATOM 924 O O . MET A 1 113 ? -8.876 12.083 9.019 1.00 82.44 113 MET A O 1
ATOM 928 N N . SER A 1 114 ? -10.949 12.439 9.735 1.00 82.81 114 SER A N 1
ATOM 929 C CA . SER A 1 114 ? -10.757 11.663 10.968 1.00 82.81 114 SER A CA 1
ATOM 930 C C . SER A 1 114 ? -10.485 10.178 10.684 1.00 82.81 114 SER A C 1
ATOM 932 O O . SER A 1 114 ? -10.790 9.667 9.607 1.00 82.81 114 SER A O 1
ATOM 934 N N . TYR A 1 115 ? -9.979 9.419 11.653 1.00 82.50 115 TYR A N 1
ATOM 935 C CA . TYR A 1 115 ? -9.871 7.964 11.506 1.00 82.50 115 TYR A CA 1
ATOM 936 C C . TYR A 1 115 ? -11.251 7.306 11.309 1.00 82.50 115 TYR A C 1
ATOM 938 O O . TYR A 1 115 ? -12.215 7.623 12.007 1.00 82.50 115 TYR A O 1
ATOM 946 N N . ARG A 1 116 ? -11.359 6.377 10.349 1.00 82.75 116 ARG A N 1
ATOM 947 C CA . ARG A 1 116 ? -12.569 5.569 10.122 1.00 82.75 116 ARG A CA 1
ATOM 948 C C . ARG A 1 116 ? -12.188 4.107 9.959 1.00 82.75 116 ARG A C 1
ATOM 950 O O . ARG A 1 116 ? -11.692 3.713 8.907 1.00 82.75 116 ARG A O 1
ATOM 957 N N . LYS A 1 117 ? -12.471 3.312 10.988 1.00 85.88 117 LYS A N 1
ATOM 958 C CA . LYS A 1 117 ? -12.309 1.860 10.938 1.00 85.88 117 LYS A CA 1
ATOM 959 C C . LYS A 1 117 ? -13.448 1.173 10.183 1.00 85.88 117 LYS A C 1
ATOM 961 O O . LYS A 1 117 ? -14.578 1.665 10.148 1.00 85.88 117 LYS A O 1
ATOM 966 N N . LYS A 1 118 ? -13.129 0.013 9.626 1.00 84.62 118 LYS A N 1
ATOM 967 C CA . LYS A 1 118 ? -14.028 -1.019 9.122 1.00 84.62 118 LYS A CA 1
ATOM 968 C C . LYS A 1 118 ? -13.790 -2.284 9.937 1.00 84.62 118 LYS A C 1
ATOM 970 O O . LYS A 1 118 ? -12.637 -2.656 10.139 1.00 84.62 118 LYS A O 1
ATOM 975 N N . ASP A 1 119 ? -14.865 -2.925 10.377 1.00 83.38 119 ASP A N 1
ATOM 976 C CA . ASP A 1 119 ? -14.794 -4.209 11.077 1.00 83.38 119 ASP A CA 1
ATOM 977 C C . ASP A 1 119 ? -14.706 -5.347 10.051 1.00 83.38 119 ASP A C 1
ATOM 979 O O . ASP A 1 119 ? -15.566 -5.481 9.174 1.00 83.38 119 ASP A O 1
ATOM 983 N N . SER A 1 120 ? -13.669 -6.177 10.161 1.00 80.38 120 SER A N 1
ATOM 984 C CA . SER A 1 120 ? -13.373 -7.230 9.179 1.00 80.38 120 SER A CA 1
ATOM 985 C C . SER A 1 120 ? -14.317 -8.434 9.260 1.00 80.38 120 SER A C 1
ATOM 987 O O . SER A 1 120 ? -14.349 -9.257 8.350 1.00 80.38 120 SER A O 1
ATOM 989 N N . SER A 1 121 ? -15.086 -8.562 10.344 1.00 73.06 121 SER A N 1
ATOM 990 C CA . SER A 1 121 ? -15.941 -9.721 10.624 1.00 73.06 121 SER A CA 1
ATOM 991 C C . SER A 1 121 ? -17.380 -9.593 10.120 1.00 73.06 121 SER A C 1
ATOM 993 O O . SER A 1 121 ? -18.081 -10.600 10.072 1.00 73.06 121 SER A O 1
ATOM 995 N N . VAL A 1 122 ? -17.839 -8.384 9.769 1.00 67.44 122 VAL A N 1
ATOM 996 C CA . VAL A 1 122 ? -19.274 -8.114 9.553 1.00 67.44 122 VAL A CA 1
ATOM 997 C C . VAL A 1 122 ? -19.643 -7.926 8.080 1.00 67.44 122 VAL A C 1
ATOM 999 O O . VAL A 1 122 ? -20.686 -8.417 7.661 1.00 67.44 122 VAL A O 1
ATOM 1002 N N . SER A 1 123 ? -18.842 -7.204 7.288 1.00 65.25 123 SER A N 1
ATOM 1003 C CA . SER A 1 123 ? -19.258 -6.832 5.917 1.00 65.25 123 SER A CA 1
ATOM 1004 C C . SER A 1 123 ? -18.143 -6.751 4.879 1.00 65.25 123 SER A C 1
ATOM 1006 O O . SER A 1 123 ? -18.404 -7.000 3.707 1.00 65.25 123 SER A O 1
ATOM 1008 N N . GLU A 1 124 ? -16.908 -6.449 5.279 1.00 80.25 124 GLU A N 1
ATOM 1009 C CA . GLU A 1 124 ? -15.779 -6.374 4.353 1.00 80.25 124 GLU A CA 1
ATOM 1010 C C . GLU A 1 124 ? -14.556 -7.042 4.985 1.00 80.25 124 GLU A C 1
ATOM 1012 O O . GLU A 1 124 ? -13.813 -6.369 5.708 1.00 80.25 124 GLU A O 1
ATOM 1017 N N . PRO A 1 125 ? -14.338 -8.348 4.733 1.00 85.69 125 PRO A N 1
ATOM 1018 C CA . PRO A 1 125 ? -13.133 -9.042 5.160 1.00 85.69 125 PRO A CA 1
ATOM 1019 C C . PRO A 1 125 ? -11.880 -8.265 4.768 1.00 85.69 125 PRO A C 1
ATOM 1021 O O . PRO A 1 125 ? -11.828 -7.629 3.714 1.00 85.69 125 PRO A O 1
ATOM 1024 N N . TYR A 1 126 ? -10.878 -8.305 5.639 1.00 88.94 126 TYR A N 1
ATOM 1025 C CA . TYR A 1 126 ? -9.578 -7.751 5.303 1.00 88.94 126 TYR A CA 1
ATOM 1026 C C . TYR A 1 126 ? -8.951 -8.578 4.177 1.00 88.94 126 TYR A C 1
ATOM 1028 O O . TYR A 1 126 ? -8.888 -9.803 4.279 1.00 88.94 126 TYR A O 1
ATOM 1036 N N . TYR A 1 127 ? -8.496 -7.894 3.131 1.00 89.62 127 TYR A N 1
ATOM 1037 C CA . TYR A 1 127 ? -7.794 -8.477 1.997 1.00 89.62 127 TYR A CA 1
ATOM 1038 C C . TYR A 1 127 ? -6.447 -7.780 1.833 1.00 89.62 127 TYR A C 1
ATOM 1040 O O . TYR A 1 127 ? -6.360 -6.560 1.991 1.00 89.62 127 TYR A O 1
ATOM 1048 N N . TRP A 1 128 ? -5.430 -8.562 1.497 1.00 91.75 128 TRP A N 1
ATOM 1049 C CA . TRP A 1 128 ? -4.118 -8.097 1.070 1.00 91.75 128 TRP A CA 1
ATOM 1050 C C . TRP A 1 128 ? -3.746 -8.869 -0.193 1.00 91.75 128 TRP A C 1
ATOM 1052 O O . TRP A 1 128 ? -4.143 -10.025 -0.325 1.00 91.75 128 TRP A O 1
ATOM 1062 N N . ALA A 1 129 ? -3.009 -8.227 -1.093 1.00 93.50 129 ALA A N 1
ATOM 1063 C CA . ALA A 1 129 ? -2.497 -8.866 -2.292 1.00 93.50 129 ALA A CA 1
ATOM 1064 C C . ALA A 1 129 ? -1.161 -9.548 -1.991 1.00 93.50 129 ALA A C 1
ATOM 1066 O O . ALA A 1 129 ? -0.216 -8.895 -1.524 1.00 93.50 129 ALA A O 1
ATOM 1067 N N . GLY A 1 130 ? -1.107 -10.851 -2.233 1.00 93.81 130 GLY A N 1
ATOM 1068 C CA . GLY A 1 130 ? 0.068 -11.680 -2.027 1.00 93.81 130 GLY A CA 1
ATOM 1069 C C . GLY A 1 130 ? 0.727 -12.186 -3.302 1.00 93.81 130 GLY A C 1
ATOM 1070 O O . GLY A 1 130 ? 0.338 -11.805 -4.410 1.00 93.81 130 GLY A O 1
ATOM 1071 N N . PRO A 1 131 ? 1.752 -13.041 -3.139 1.00 94.56 131 PRO A N 1
ATOM 1072 C CA . PRO A 1 131 ? 2.348 -13.767 -4.247 1.00 94.56 131 PRO A CA 1
ATOM 1073 C C . PRO A 1 131 ? 1.304 -14.546 -5.056 1.00 94.56 131 PRO A C 1
ATOM 1075 O O . PRO A 1 131 ? 0.244 -14.922 -4.560 1.00 94.56 131 PRO A O 1
ATOM 1078 N N . GLU A 1 132 ? 1.644 -14.815 -6.305 1.00 92.44 132 GLU A N 1
ATOM 1079 C CA . GLU A 1 132 ? 0.897 -15.554 -7.317 1.00 92.44 132 GLU A CA 1
ATOM 1080 C C . GLU A 1 132 ? -0.393 -14.870 -7.805 1.00 92.44 132 GLU A C 1
ATOM 1082 O O . GLU A 1 132 ? -1.144 -15.454 -8.587 1.00 92.44 132 GLU A O 1
ATOM 1087 N N . GLU A 1 133 ? -0.636 -13.612 -7.420 1.00 89.50 133 GLU A N 1
ATOM 1088 C CA . GLU A 1 133 ? -1.824 -12.861 -7.847 1.00 89.50 133 GLU A CA 1
ATOM 1089 C C . GLU A 1 133 ? -1.621 -12.087 -9.155 1.00 89.50 133 GLU A C 1
ATOM 1091 O O . GLU A 1 133 ? -2.493 -12.110 -10.029 1.00 89.50 133 GLU A O 1
ATOM 1096 N N . ILE A 1 134 ? -0.489 -11.387 -9.313 1.00 90.06 134 ILE A N 1
ATOM 1097 C CA . ILE A 1 134 ? -0.231 -10.522 -10.474 1.00 90.06 134 ILE A CA 1
ATOM 1098 C C . ILE A 1 134 ? 1.209 -10.665 -10.963 1.00 90.06 134 ILE A C 1
ATOM 1100 O O . ILE A 1 134 ? 2.177 -10.513 -10.220 1.00 90.06 134 ILE A O 1
ATOM 1104 N N . PHE A 1 135 ? 1.334 -10.885 -12.270 1.00 90.69 135 PHE A N 1
ATOM 1105 C CA . PHE A 1 135 ? 2.605 -11.053 -12.959 1.00 90.69 135 PHE A CA 1
ATOM 1106 C C . PHE A 1 135 ? 2.810 -9.933 -13.976 1.00 90.69 135 PHE A C 1
ATOM 1108 O O . PHE A 1 135 ? 1.870 -9.511 -14.654 1.00 90.69 135 PHE A O 1
ATOM 1115 N N . ASN A 1 136 ? 4.050 -9.475 -14.109 1.00 87.56 136 ASN A N 1
ATOM 1116 C CA . ASN A 1 136 ? 4.439 -8.542 -15.162 1.00 87.56 136 ASN A CA 1
ATOM 1117 C C . ASN A 1 136 ? 4.650 -9.236 -16.508 1.00 87.56 136 ASN A C 1
ATOM 1119 O O . ASN A 1 136 ? 4.577 -10.458 -16.633 1.00 87.56 136 ASN A O 1
ATOM 1123 N N . SER A 1 137 ? 4.941 -8.438 -17.534 1.00 84.81 137 SER A N 1
ATOM 1124 C CA . SER A 1 137 ? 5.103 -8.898 -18.918 1.00 84.81 137 SER A CA 1
ATOM 1125 C C . SER A 1 137 ? 6.189 -9.961 -19.137 1.00 84.81 137 SER A C 1
ATOM 1127 O O . SER A 1 137 ? 6.166 -10.631 -20.167 1.00 84.81 137 SER A O 1
ATOM 1129 N N . LEU A 1 138 ? 7.116 -10.156 -18.189 1.00 85.62 138 LEU A N 1
ATOM 1130 C CA . LEU A 1 138 ? 8.119 -11.231 -18.243 1.00 85.62 138 LEU A CA 1
ATOM 1131 C C . LEU A 1 138 ? 7.705 -12.479 -17.445 1.00 85.62 138 LEU A C 1
ATOM 1133 O O . LEU A 1 138 ? 8.533 -13.360 -17.226 1.00 85.62 138 LEU A O 1
ATOM 1137 N N . GLY A 1 139 ? 6.458 -12.549 -16.976 1.00 88.56 139 GLY A N 1
ATOM 1138 C CA . GLY A 1 139 ? 5.959 -13.647 -16.148 1.00 88.56 139 GLY A CA 1
ATOM 1139 C C . GLY A 1 139 ? 6.531 -13.653 -14.730 1.00 88.56 139 GLY A C 1
ATOM 1140 O O . GLY A 1 139 ? 6.523 -14.694 -14.082 1.00 88.56 139 GLY A O 1
ATOM 1141 N N . GLN A 1 140 ? 7.056 -12.521 -14.251 1.00 90.56 140 GLN A N 1
ATOM 1142 C CA . GLN A 1 140 ? 7.561 -12.405 -12.885 1.00 90.56 140 GLN A CA 1
ATOM 1143 C C . GLN A 1 140 ? 6.470 -11.857 -11.977 1.00 90.56 140 GLN A C 1
ATOM 1145 O O . GLN A 1 140 ? 5.807 -10.878 -12.321 1.00 90.56 140 GLN A O 1
ATOM 1150 N N . ASP A 1 141 ? 6.326 -12.476 -10.817 1.00 93.50 141 ASP A N 1
ATOM 1151 C CA . ASP A 1 141 ? 5.426 -12.032 -9.767 1.00 93.50 141 ASP A CA 1
ATOM 1152 C C . ASP A 1 141 ? 5.915 -10.705 -9.178 1.00 93.50 141 ASP A C 1
ATOM 1154 O O . ASP A 1 141 ? 7.046 -10.587 -8.700 1.00 93.50 141 ASP A O 1
ATOM 1158 N N . ILE A 1 142 ? 5.069 -9.683 -9.243 1.00 91.81 142 ILE A N 1
ATOM 1159 C CA . ILE A 1 142 ? 5.429 -8.341 -8.779 1.00 91.81 142 ILE A CA 1
ATOM 1160 C C . ILE A 1 142 ? 5.542 -8.261 -7.256 1.00 91.81 142 ILE A C 1
ATOM 1162 O O . ILE A 1 142 ? 6.333 -7.463 -6.756 1.00 91.81 142 ILE A O 1
ATOM 1166 N N . VAL A 1 143 ? 4.781 -9.072 -6.521 1.00 93.62 143 VAL A N 1
ATOM 1167 C CA . VAL A 1 143 ? 4.789 -9.094 -5.059 1.00 93.62 143 VAL A CA 1
ATOM 1168 C C . VAL A 1 143 ? 6.047 -9.794 -4.569 1.00 93.62 143 VAL A C 1
ATOM 1170 O O . VAL A 1 143 ? 6.704 -9.285 -3.665 1.00 93.62 143 VAL A O 1
ATOM 1173 N N . GLU A 1 144 ? 6.471 -10.879 -5.219 1.00 93.38 144 GLU A N 1
ATOM 1174 C CA . GLU A 1 144 ? 7.762 -11.529 -4.932 1.00 93.38 144 GLU A CA 1
ATOM 1175 C C . GLU A 1 144 ? 8.962 -10.629 -5.251 1.00 93.38 144 GLU A C 1
ATOM 1177 O O . GLU A 1 144 ? 9.954 -10.621 -4.515 1.00 93.38 144 GLU A O 1
ATOM 1182 N N . LEU A 1 145 ? 8.862 -9.815 -6.305 1.00 91.62 145 LEU A N 1
ATOM 1183 C CA . LEU A 1 145 ? 9.87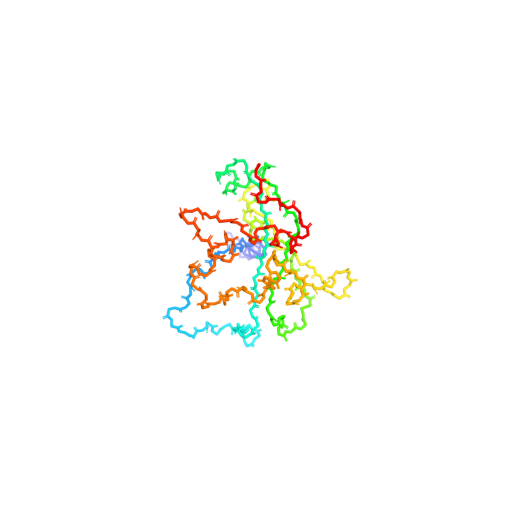9 -8.821 -6.660 1.00 91.62 145 LEU A CA 1
ATOM 1184 C C . LEU A 1 145 ? 9.895 -7.590 -5.745 1.00 91.62 145 LEU A C 1
ATOM 1186 O O . LEU A 1 145 ? 10.833 -6.800 -5.841 1.00 91.62 145 LEU A O 1
ATOM 1190 N N . MET A 1 146 ? 8.886 -7.402 -4.888 1.00 91.56 146 MET A N 1
ATOM 1191 C CA . MET A 1 146 ? 8.833 -6.268 -3.964 1.00 91.56 146 MET A CA 1
ATOM 1192 C C . MET A 1 146 ? 10.087 -6.269 -3.073 1.00 91.56 146 MET A C 1
ATOM 1194 O O . MET A 1 146 ? 10.390 -7.305 -2.468 1.00 91.56 146 MET A O 1
ATOM 1198 N N . PRO A 1 147 ? 10.831 -5.156 -2.969 1.00 91.62 147 PRO A N 1
ATOM 1199 C CA . PRO A 1 147 ? 11.952 -5.064 -2.042 1.00 91.62 147 PRO A CA 1
ATOM 1200 C C . PRO A 1 147 ? 11.495 -5.269 -0.594 1.00 91.62 147 PRO A C 1
ATOM 1202 O O . PRO A 1 147 ? 10.306 -5.178 -0.274 1.00 91.62 147 PRO A O 1
ATOM 1205 N N . ASP A 1 148 ? 12.439 -5.552 0.303 1.00 89.38 148 ASP A N 1
ATOM 1206 C CA . ASP A 1 148 ? 12.104 -5.610 1.723 1.00 89.38 148 ASP A CA 1
ATOM 1207 C C . ASP A 1 148 ? 11.613 -4.232 2.205 1.00 89.38 148 ASP A C 1
ATOM 1209 O O . ASP A 1 148 ? 12.219 -3.200 1.918 1.00 89.38 148 ASP A O 1
ATOM 1213 N N . VAL A 1 149 ? 10.491 -4.208 2.927 1.00 86.44 149 VAL A N 1
ATOM 1214 C CA . VAL A 1 149 ? 9.863 -2.964 3.413 1.00 86.44 149 VAL A CA 1
ATOM 1215 C C . VAL A 1 149 ? 10.768 -2.201 4.381 1.00 86.44 149 VAL A C 1
ATOM 1217 O O . VAL A 1 149 ? 10.680 -0.978 4.461 1.00 86.44 149 VAL A O 1
ATOM 1220 N N . TRP A 1 150 ? 11.628 -2.902 5.118 1.00 82.44 150 TRP A N 1
ATOM 1221 C CA . TRP A 1 150 ? 12.493 -2.317 6.138 1.00 82.44 150 TRP A CA 1
ATOM 1222 C C . TRP A 1 150 ? 13.907 -2.073 5.633 1.00 82.44 150 TRP A C 1
ATOM 1224 O O . TRP A 1 150 ? 14.485 -1.029 5.924 1.00 82.44 150 TRP A O 1
ATOM 1234 N N . ASP A 1 151 ? 14.455 -3.044 4.908 1.00 85.50 151 ASP A N 1
ATOM 1235 C CA . ASP A 1 151 ? 15.871 -3.083 4.554 1.00 85.50 151 ASP A CA 1
ATOM 1236 C C . ASP A 1 151 ? 16.110 -2.886 3.039 1.00 85.50 151 ASP A C 1
ATOM 1238 O O . ASP A 1 151 ? 17.258 -2.851 2.595 1.00 85.50 151 ASP A O 1
ATOM 1242 N N . GLY A 1 152 ? 15.047 -2.718 2.243 1.00 86.19 152 GLY A N 1
ATOM 1243 C CA . GLY A 1 152 ? 15.128 -2.426 0.813 1.00 86.19 152 GLY A CA 1
ATOM 1244 C C . GLY A 1 152 ? 15.710 -1.041 0.535 1.00 86.19 152 GLY A C 1
ATOM 1245 O O . GLY A 1 152 ? 15.325 -0.031 1.127 1.00 86.19 152 GLY A O 1
ATOM 1246 N N . THR A 1 153 ? 16.644 -0.980 -0.402 1.00 88.06 153 THR A N 1
ATOM 1247 C CA . THR A 1 153 ? 17.313 0.252 -0.811 1.00 88.06 153 THR A CA 1
ATOM 1248 C C . THR A 1 153 ? 16.418 1.112 -1.698 1.00 88.06 153 THR A C 1
ATOM 1250 O O . THR A 1 153 ? 15.526 0.622 -2.391 1.00 88.06 153 THR A O 1
ATOM 1253 N N . LYS A 1 154 ? 16.699 2.420 -1.743 1.00 85.50 154 LYS A N 1
ATOM 1254 C CA . LYS A 1 154 ? 16.011 3.339 -2.659 1.00 85.50 154 LYS A CA 1
ATOM 1255 C C . LYS A 1 154 ? 16.082 2.855 -4.114 1.00 85.50 154 LYS A C 1
ATOM 1257 O O . LYS A 1 154 ? 15.086 2.931 -4.813 1.00 85.50 154 LYS A O 1
ATOM 1262 N N . GLU A 1 155 ? 17.235 2.352 -4.555 1.00 85.00 155 GLU A N 1
ATOM 1263 C CA . GLU A 1 155 ? 17.422 1.865 -5.927 1.00 85.00 155 GLU A CA 1
ATOM 1264 C C . GLU A 1 155 ? 16.555 0.634 -6.229 1.00 85.00 155 GLU A C 1
ATOM 1266 O O . GLU A 1 155 ? 15.966 0.543 -7.305 1.00 85.00 155 GLU A O 1
ATOM 1271 N N . GLU A 1 156 ? 16.428 -0.300 -5.285 1.00 89.75 156 GLU A N 1
ATOM 1272 C CA . GLU A 1 156 ? 15.526 -1.449 -5.429 1.00 89.75 156 GLU A CA 1
ATOM 1273 C C . GLU A 1 156 ? 14.064 -1.002 -5.520 1.00 89.75 156 GLU A C 1
ATOM 1275 O O . GLU A 1 156 ? 13.327 -1.494 -6.374 1.00 89.75 156 GLU A O 1
ATOM 1280 N N . TRP A 1 157 ? 13.653 -0.035 -4.695 1.00 89.75 157 TRP A N 1
ATOM 1281 C CA . TRP A 1 157 ? 12.305 0.537 -4.737 1.00 89.75 157 TRP A CA 1
ATOM 1282 C C . TRP A 1 157 ? 12.033 1.316 -6.025 1.00 89.75 157 TRP A C 1
ATOM 1284 O O . TRP A 1 157 ? 10.997 1.097 -6.651 1.00 89.75 157 TRP A O 1
ATOM 1294 N N . ASP A 1 158 ? 12.964 2.167 -6.459 1.00 86.25 158 ASP A N 1
ATOM 1295 C CA . ASP A 1 158 ? 12.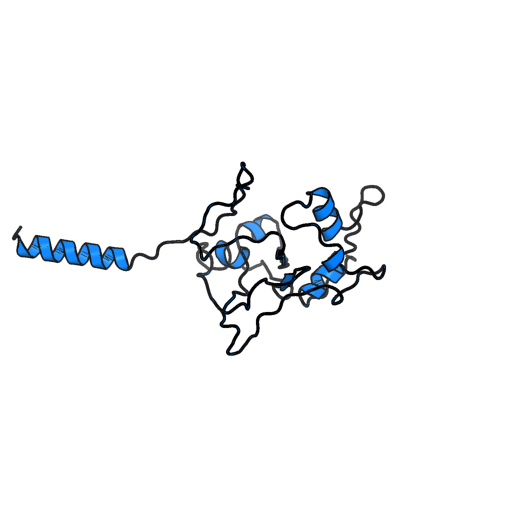874 2.895 -7.727 1.00 86.25 158 ASP A CA 1
ATOM 1296 C C . ASP A 1 158 ? 12.719 1.902 -8.890 1.00 86.25 158 ASP A C 1
ATOM 1298 O O . ASP A 1 158 ? 11.801 2.032 -9.693 1.00 86.25 158 ASP A O 1
ATOM 1302 N N . ASN A 1 159 ? 13.546 0.851 -8.940 1.00 86.12 159 ASN A N 1
ATOM 1303 C CA . ASN A 1 159 ? 13.446 -0.190 -9.966 1.00 86.12 159 ASN A CA 1
ATOM 1304 C C . ASN A 1 159 ? 12.135 -0.983 -9.880 1.00 86.12 159 ASN A C 1
ATOM 1306 O O . ASN A 1 159 ? 11.605 -1.414 -10.907 1.00 86.12 159 ASN A O 1
ATOM 1310 N N . TRP A 1 160 ? 11.599 -1.203 -8.680 1.00 90.31 160 TRP A N 1
ATOM 1311 C CA . TRP A 1 160 ? 10.328 -1.899 -8.510 1.00 90.31 160 TRP A CA 1
ATOM 1312 C C . TRP A 1 160 ? 9.145 -1.064 -9.008 1.00 90.31 160 TRP A C 1
ATOM 1314 O O . TRP A 1 160 ? 8.303 -1.599 -9.727 1.00 90.31 160 TRP A O 1
ATOM 1324 N N . PHE A 1 161 ? 9.096 0.236 -8.706 1.00 86.56 161 PHE A N 1
ATOM 1325 C CA . PHE A 1 161 ? 8.038 1.131 -9.189 1.00 86.56 161 PHE A CA 1
ATOM 1326 C C . PHE A 1 161 ? 8.203 1.484 -10.671 1.00 86.56 161 PHE A C 1
ATOM 1328 O O . PHE A 1 161 ? 7.261 1.394 -11.455 1.00 86.56 161 PHE A O 1
ATOM 1335 N N . GLU A 1 162 ? 9.402 1.885 -11.073 1.00 81.69 162 GLU A N 1
ATOM 1336 C CA . GLU A 1 162 ? 9.673 2.530 -12.360 1.00 81.69 162 GLU A CA 1
ATOM 1337 C C . GLU A 1 162 ? 10.305 1.578 -13.383 1.00 81.69 162 GLU A C 1
ATOM 1339 O O . GLU A 1 162 ? 10.509 1.952 -14.536 1.00 81.69 162 GLU A O 1
ATOM 1344 N N . GLY A 1 163 ? 10.580 0.329 -13.007 1.00 75.81 163 GLY A N 1
ATOM 1345 C CA . GLY A 1 163 ? 11.299 -0.620 -13.852 1.00 75.81 163 GLY A CA 1
ATOM 1346 C C . GLY A 1 163 ? 12.790 -0.279 -14.000 1.00 75.81 163 GLY A C 1
ATOM 1347 O O . GLY A 1 163 ? 13.264 0.728 -13.479 1.00 75.81 163 GLY A O 1
ATOM 1348 N N . PRO A 1 164 ? 13.555 -1.114 -14.728 1.00 75.25 164 PRO A N 1
ATOM 1349 C CA . PRO A 1 164 ? 14.973 -0.859 -14.944 1.00 75.25 164 PRO A CA 1
ATOM 1350 C C . PRO A 1 164 ? 15.179 0.411 -15.770 1.00 75.25 164 PRO A C 1
ATOM 1352 O O . PRO A 1 164 ? 14.419 0.685 -16.702 1.00 75.25 164 PRO A O 1
ATOM 1355 N N . ILE A 1 165 ? 16.260 1.132 -15.480 1.00 72.06 165 ILE A N 1
ATOM 1356 C CA . ILE A 1 165 ? 16.734 2.216 -16.338 1.00 72.06 165 ILE A CA 1
ATOM 1357 C C . ILE A 1 165 ? 17.490 1.595 -17.515 1.00 72.06 165 ILE A C 1
ATOM 1359 O O . ILE A 1 165 ? 18.557 1.004 -17.340 1.00 72.06 165 ILE A O 1
ATOM 1363 N N . ILE A 1 166 ? 16.954 1.736 -18.726 1.00 78.62 166 ILE A N 1
ATOM 1364 C CA . ILE A 1 166 ? 17.606 1.286 -19.960 1.00 78.62 166 ILE A CA 1
ATOM 1365 C C . ILE A 1 166 ? 17.975 2.534 -20.755 1.00 78.62 166 ILE A C 1
ATOM 1367 O O . ILE A 1 166 ? 17.121 3.353 -21.069 1.00 78.62 166 ILE A O 1
ATOM 1371 N N . ASN A 1 167 ? 19.264 2.707 -21.060 1.00 82.12 167 ASN A N 1
ATOM 1372 C CA . ASN A 1 167 ? 19.784 3.872 -21.792 1.00 82.12 167 ASN A CA 1
ATOM 1373 C C . ASN A 1 167 ? 19.445 5.239 -21.159 1.00 82.12 167 ASN A C 1
ATOM 1375 O O . ASN A 1 167 ? 19.344 6.239 -21.862 1.00 82.12 167 ASN A O 1
ATOM 1379 N N . GLY A 1 168 ? 19.304 5.294 -19.831 1.00 77.00 168 GLY A N 1
ATOM 1380 C CA . GLY A 1 168 ? 18.972 6.526 -19.106 1.00 77.00 168 GLY A CA 1
ATOM 1381 C C . GLY A 1 168 ? 17.474 6.833 -19.022 1.00 77.00 168 GLY A C 1
ATOM 1382 O O . GLY A 1 168 ? 17.109 7.824 -18.396 1.00 77.00 168 GLY A O 1
ATOM 1383 N N . GLU A 1 169 ? 16.613 5.983 -19.587 1.00 78.31 169 GLU A N 1
ATOM 1384 C CA . GLU A 1 169 ? 15.158 6.131 -19.529 1.00 78.31 169 GLU A CA 1
ATOM 1385 C C . GLU A 1 169 ? 14.526 5.098 -18.589 1.00 78.31 169 GLU A C 1
ATOM 1387 O O . GLU A 1 169 ? 14.920 3.929 -18.556 1.00 78.31 169 GLU A O 1
ATOM 1392 N N . LYS A 1 170 ? 13.535 5.548 -17.810 1.00 82.50 170 LYS A N 1
ATOM 1393 C CA . LYS A 1 170 ? 12.716 4.692 -16.947 1.00 82.50 170 LYS A CA 1
ATOM 1394 C C . LYS A 1 170 ? 11.690 3.970 -17.807 1.00 82.50 170 LYS A C 1
ATOM 1396 O O . LYS A 1 170 ? 10.939 4.604 -18.542 1.00 82.50 170 LYS A O 1
ATOM 1401 N N . MET A 1 171 ? 11.643 2.649 -17.697 1.00 82.44 171 MET A N 1
ATOM 1402 C CA . MET A 1 171 ? 10.764 1.834 -18.541 1.00 82.44 171 MET A CA 1
ATOM 1403 C C . MET A 1 171 ? 9.314 1.779 -18.040 1.00 82.44 171 MET A C 1
ATOM 1405 O O . MET A 1 171 ? 8.442 1.300 -18.759 1.00 82.44 171 MET A O 1
ATOM 1409 N N . TYR A 1 172 ? 9.060 2.189 -16.794 1.00 85.19 172 TYR A N 1
ATOM 1410 C CA . TYR A 1 172 ? 7.776 2.114 -16.081 1.00 85.19 172 TYR A CA 1
ATOM 1411 C C . TYR A 1 172 ? 7.097 0.743 -16.165 1.00 85.19 172 TYR A C 1
ATOM 1413 O O . TYR A 1 172 ? 5.878 0.619 -16.080 1.00 85.19 172 TYR A O 1
ATOM 1421 N N . ARG A 1 173 ? 7.909 -0.309 -16.312 1.00 82.12 173 ARG A N 1
ATOM 1422 C CA . ARG A 1 173 ? 7.466 -1.661 -16.669 1.00 82.12 173 ARG A CA 1
ATOM 1423 C C . ARG A 1 173 ? 6.441 -2.241 -15.702 1.00 82.12 173 ARG A C 1
ATOM 1425 O O . ARG A 1 173 ? 5.585 -2.990 -16.144 1.00 82.12 173 ARG A O 1
ATOM 1432 N N . ASN A 1 174 ? 6.580 -1.960 -14.410 1.00 87.50 174 ASN A N 1
ATOM 1433 C CA . ASN A 1 174 ? 5.717 -2.535 -13.383 1.00 87.50 174 ASN A CA 1
ATOM 1434 C C . ASN A 1 174 ? 4.497 -1.651 -13.082 1.00 87.50 174 ASN A C 1
ATOM 1436 O O . ASN A 1 174 ? 3.603 -2.099 -12.372 1.00 87.50 174 ASN A O 1
ATOM 1440 N N . ILE A 1 175 ? 4.424 -0.418 -13.604 1.00 88.94 175 ILE A N 1
ATOM 1441 C CA . ILE A 1 175 ? 3.311 0.505 -13.329 1.00 88.94 175 ILE A CA 1
ATOM 1442 C C . ILE A 1 175 ? 1.951 -0.078 -13.736 1.00 88.94 175 ILE A C 1
ATOM 1444 O O . ILE A 1 175 ? 1.034 -0.006 -12.913 1.00 88.94 175 ILE A O 1
ATOM 1448 N N . PRO A 1 176 ? 1.773 -0.684 -14.930 1.00 89.25 176 PRO A N 1
ATOM 1449 C CA . PRO A 1 176 ? 0.487 -1.274 -15.297 1.00 89.25 176 PRO A CA 1
ATOM 1450 C C . PRO A 1 176 ? 0.046 -2.361 -14.313 1.00 89.25 176 PRO A C 1
ATOM 1452 O O . PRO A 1 176 ? -1.122 -2.438 -13.941 1.00 89.25 176 PRO A O 1
ATOM 1455 N N . GLU A 1 177 ? 0.973 -3.188 -13.850 1.00 91.1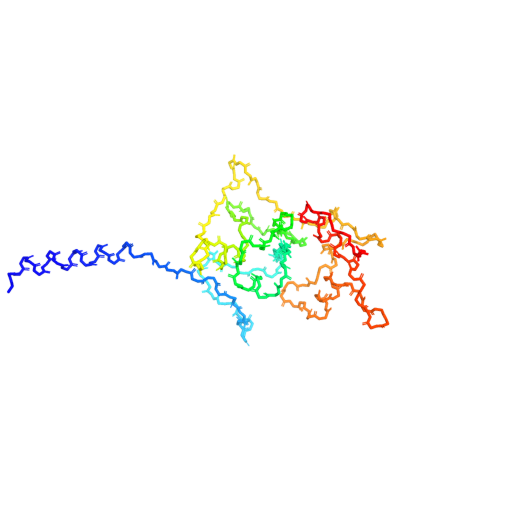9 177 GLU A N 1
ATOM 1456 C CA . GLU A 1 177 ? 0.710 -4.268 -12.906 1.00 91.19 177 GLU A CA 1
ATOM 1457 C C . GLU A 1 177 ? 0.477 -3.779 -11.475 1.00 91.19 177 GLU A C 1
ATOM 1459 O O . GLU A 1 177 ? -0.418 -4.287 -10.803 1.00 91.19 177 GLU A O 1
ATOM 1464 N N . ILE A 1 178 ? 1.201 -2.752 -11.028 1.00 90.81 178 ILE A N 1
ATOM 1465 C CA . ILE A 1 178 ? 0.937 -2.067 -9.755 1.00 90.81 178 ILE A CA 1
ATOM 1466 C C . ILE A 1 178 ? -0.453 -1.414 -9.788 1.00 90.81 178 ILE A C 1
ATOM 1468 O O . ILE A 1 178 ? -1.194 -1.469 -8.806 1.00 90.81 178 ILE A O 1
ATOM 1472 N N . ALA A 1 179 ? -0.861 -0.853 -10.929 1.00 91.75 179 ALA A N 1
ATOM 1473 C CA . ALA A 1 179 ? -2.220 -0.354 -11.112 1.00 91.75 179 ALA A CA 1
ATOM 1474 C C . ALA A 1 179 ? -3.256 -1.485 -11.063 1.00 91.75 179 ALA A C 1
ATOM 1476 O O . ALA A 1 179 ? -4.293 -1.318 -10.421 1.00 91.75 179 ALA A O 1
ATOM 1477 N N . ARG A 1 180 ? -2.967 -2.655 -11.654 1.00 91.94 180 ARG A N 1
ATOM 1478 C CA . ARG A 1 180 ? -3.841 -3.836 -11.545 1.00 91.94 180 ARG A CA 1
ATOM 1479 C C . ARG A 1 180 ? -3.963 -4.344 -10.107 1.00 91.94 180 ARG A C 1
ATOM 1481 O O . ARG A 1 180 ? -5.069 -4.734 -9.742 1.00 91.94 180 ARG A O 1
ATOM 1488 N N . LEU A 1 181 ? -2.905 -4.281 -9.282 1.00 92.06 181 LEU A N 1
ATOM 1489 C CA . LEU A 1 181 ? -3.020 -4.563 -7.835 1.00 92.06 181 LEU A CA 1
ATOM 1490 C C . LEU A 1 181 ? -4.068 -3.657 -7.206 1.00 92.06 181 LEU A C 1
ATOM 1492 O O . LEU A 1 181 ? -4.898 -4.113 -6.434 1.00 92.06 181 LEU A O 1
ATOM 1496 N N . CYS A 1 182 ? -4.067 -2.385 -7.595 1.00 92.19 182 CYS A N 1
ATOM 1497 C CA . CYS A 1 182 ? -5.027 -1.387 -7.145 1.00 92.19 182 CYS A CA 1
ATOM 1498 C C . CYS A 1 182 ? -6.372 -1.461 -7.892 1.00 92.19 182 CYS A C 1
ATOM 1500 O O . CYS A 1 182 ? -7.121 -0.489 -7.869 1.00 92.19 182 CYS A O 1
ATOM 1502 N N . ASN A 1 183 ? -6.696 -2.558 -8.588 1.00 91.75 183 ASN A N 1
ATOM 1503 C CA . ASN A 1 183 ? -7.941 -2.707 -9.356 1.00 91.75 183 ASN A CA 1
ATOM 1504 C C . ASN A 1 183 ? -8.181 -1.554 -10.362 1.00 91.75 183 ASN A C 1
ATOM 1506 O O . ASN A 1 183 ? -9.306 -1.115 -10.608 1.00 91.75 183 ASN A O 1
ATOM 1510 N N . ALA A 1 184 ? -7.096 -1.037 -10.936 1.00 93.00 184 ALA A N 1
ATOM 1511 C CA . ALA A 1 184 ? -7.090 -0.008 -11.964 1.00 93.00 184 ALA A CA 1
ATOM 1512 C C . ALA A 1 184 ? -6.400 -0.514 -13.235 1.00 93.00 184 ALA A C 1
ATOM 1514 O O . ALA A 1 184 ? -5.709 -1.531 -13.256 1.00 93.00 184 ALA A O 1
ATOM 1515 N N . SER A 1 185 ? -6.601 0.209 -14.331 1.00 89.38 185 SER A N 1
ATOM 1516 C CA . SER A 1 185 ? -5.911 -0.033 -15.596 1.00 89.38 185 SER A CA 1
ATOM 1517 C C . SER A 1 185 ? -5.249 1.259 -16.041 1.00 89.38 185 SER A C 1
ATOM 1519 O O . SER A 1 185 ? -5.932 2.221 -16.378 1.00 89.38 185 SER A O 1
ATOM 1521 N N . ILE A 1 186 ? -3.919 1.269 -16.008 1.00 84.44 186 ILE A N 1
ATOM 1522 C CA . ILE A 1 186 ? -3.075 2.365 -16.485 1.00 84.44 186 ILE A CA 1
ATOM 1523 C C . ILE A 1 186 ? -2.132 1.763 -17.528 1.00 84.44 186 ILE A C 1
ATOM 1525 O O . ILE A 1 186 ? -1.552 0.701 -17.290 1.00 84.44 186 ILE A O 1
ATOM 1529 N N . SER A 1 187 ? -2.005 2.400 -18.691 1.00 73.19 187 SER A N 1
ATOM 1530 C CA . SER A 1 187 ? -0.976 2.058 -19.674 1.00 73.19 187 SER A CA 1
ATOM 1531 C C . SER A 1 187 ? 0.299 2.838 -19.377 1.00 73.19 187 SER A C 1
ATOM 1533 O O . SER A 1 187 ? 0.247 3.997 -18.978 1.00 73.19 187 SER A O 1
ATOM 1535 N N . SER A 1 188 ? 1.454 2.211 -19.601 1.00 65.31 188 SER A N 1
ATOM 1536 C CA . SER A 1 188 ? 2.746 2.910 -19.629 1.00 65.31 188 SER A CA 1
ATOM 1537 C C . SER A 1 188 ? 2.942 3.732 -20.911 1.00 65.31 188 SER A C 1
ATOM 1539 O O . SER A 1 188 ? 3.890 4.504 -21.005 1.00 65.31 188 SER A O 1
ATOM 1541 N N . GLU A 1 189 ? 2.072 3.544 -21.907 1.00 57.94 189 GLU A N 1
ATOM 1542 C CA . GLU A 1 189 ? 2.045 4.328 -23.140 1.00 57.94 189 GLU A CA 1
ATOM 1543 C C . GLU A 1 189 ? 1.231 5.610 -22.918 1.00 57.94 189 GLU A C 1
ATOM 1545 O O . GLU A 1 189 ? 0.079 5.536 -22.475 1.00 57.94 189 GLU A O 1
ATOM 1550 N N . ASN A 1 190 ? 1.864 6.752 -23.211 1.00 40.53 190 ASN A N 1
ATOM 1551 C CA . ASN A 1 190 ? 1.215 8.047 -23.436 1.00 40.53 190 ASN A CA 1
ATOM 1552 C C . ASN A 1 190 ? 0.610 8.098 -24.841 1.00 40.53 190 ASN A C 1
ATOM 1554 O O . ASN A 1 190 ? 1.326 7.697 -25.788 1.00 40.53 190 ASN A O 1
#

pLDDT: mean 79.18, std 16.54, range [32.31, 94.56]

Foldseek 3Di:
DDPVVVVVVVVVVVVVVVPPDDQDQPDDCVPPPPDPDDPPDDPPDDDDLVADKDKDWDKDAPDPVCQVQQHPRIDTFFFIAIATARHHPDQDQKDDSDDSSQCQHHDPPRRHDDDDIDGCPPPNHDDHDYFPPFAFPVRHTLSVQDARPPPGDPVSVCCSQQNDQDPNDGPSRCPQRSSVSRVGGDDPPD